Protein AF-W4Q5H9-F1 (afdb_monomer_lite)

Radius of gyration: 20.1 Å; chains: 1; bounding box: 49×32×51 Å

Foldseek 3Di:
DLQCVVQVQFDPGDGVVSLVVQPFAVVSCVVGGDPVVLQLDAADFAGPSDPDDDSVVRLVVNLPDPPDPDNPGGSSVSSVCRVSVLLVLLVVVLVVLVPPPDQDQDAGPSNLSSNVVVCVVCCVVVVDDRLLSNLVNLLNRLLVVVDDPPLVVVDDPVLLCVLCPPDDSSCQLCVVVVVVPDDNVPDDSVSSNVSSVCCCVPRVVVSSD

Sequence (209 aa):
MLIFGYVSLFNDISDTEDYFKKIKTFNDIEQNLKDVVKTWVLFGWDDDGYRNGSFKERFDDFVKTEYIGNKNSTAGEIFFFSQIGYISQSMNILFTMMEPNFVPYVRGIVPFRYLTIIYTSLKENLNLNLDIQIVRTSISYFFERVFDHNLVSEISYNEYLEKINGLSLYKYVEDALSLLNKELDEISLRQIDLRVEQFYKNAFLVRLK

Organism: NCBI:txid1236970

pLDDT: mean 89.58, std 7.86, range [50.16, 98.25]

Secondary structure (DSSP, 8-state):
-HHHHHHTTBSS--SHHHHHHH--SHHHHHHHB-HHHHTT---TTT--S-SS--HHHHHHHHHHSTT-S-TTS-HHHHHHHHHHHHHHHHHHHHHHTTSTT------SHHHHHHHHHHHHHHTTTTT---HHHHHHHHHHHHHHHH--HHHHHTS-HHHHHHHHTT--HHHHHHHHHTGGG--GGG--HHHHHHHHHHHIIIIIHHHH-

Structure (mmCIF, N/CA/C/O backbone):
data_AF-W4Q5H9-F1
#
_entry.id   AF-W4Q5H9-F1
#
loop_
_atom_site.group_PDB
_atom_site.id
_atom_site.type_symbol
_atom_site.label_atom_id
_atom_site.label_alt_id
_atom_site.label_comp_id
_atom_site.label_asym_id
_atom_site.label_entity_id
_atom_site.label_seq_id
_atom_site.pdbx_PDB_ins_code
_atom_site.Cartn_x
_atom_site.Cartn_y
_atom_site.Cartn_z
_atom_site.occupancy
_atom_site.B_iso_or_equiv
_atom_site.auth_seq_id
_atom_site.auth_comp_id
_atom_site.auth_asym_id
_atom_site.auth_atom_id
_atom_site.pdbx_PDB_model_num
ATOM 1 N N . MET A 1 1 ? -20.730 4.099 5.357 1.00 50.16 1 MET A N 1
ATOM 2 C CA . MET A 1 1 ? -20.174 2.852 4.783 1.00 50.16 1 MET A CA 1
ATOM 3 C C . MET A 1 1 ? -18.881 2.430 5.483 1.00 50.16 1 MET A C 1
ATOM 5 O O . MET A 1 1 ? -18.878 1.363 6.075 1.00 50.16 1 MET A O 1
ATOM 9 N N . LEU A 1 2 ? -17.843 3.281 5.524 1.00 63.00 2 LEU A N 1
ATOM 10 C CA . LEU A 1 2 ? -16.552 2.999 6.189 1.00 63.00 2 LEU A CA 1
ATOM 11 C C . LEU A 1 2 ? -16.669 2.560 7.659 1.00 63.00 2 LEU A C 1
ATOM 13 O O . LEU A 1 2 ? -16.027 1.607 8.083 1.00 63.00 2 LEU A O 1
ATOM 17 N N . ILE A 1 3 ? -17.537 3.230 8.413 1.00 66.75 3 ILE A N 1
ATOM 18 C CA . ILE A 1 3 ? -17.742 2.973 9.840 1.00 66.75 3 ILE A CA 1
ATOM 19 C C . ILE A 1 3 ? -18.338 1.576 10.106 1.00 66.75 3 ILE A C 1
ATOM 21 O O . ILE A 1 3 ? -17.862 0.865 10.985 1.00 66.75 3 ILE A O 1
ATOM 25 N N . PHE A 1 4 ? -19.333 1.154 9.319 1.00 62.69 4 PHE A N 1
ATOM 26 C CA . PHE A 1 4 ? -19.937 -0.178 9.454 1.00 62.69 4 PHE A CA 1
ATOM 27 C C . PHE A 1 4 ? -18.952 -1.291 9.075 1.00 62.69 4 PHE A C 1
ATOM 29 O O . PHE A 1 4 ? -18.884 -2.311 9.756 1.00 62.69 4 PHE A O 1
ATOM 36 N N . GLY A 1 5 ? -18.136 -1.066 8.037 1.00 75.88 5 GLY A N 1
ATOM 37 C CA . GLY A 1 5 ? -17.055 -1.983 7.670 1.00 75.88 5 GLY A CA 1
ATOM 38 C C . GLY A 1 5 ? -16.012 -2.128 8.780 1.00 75.88 5 GLY A C 1
ATOM 39 O O . GLY A 1 5 ? -15.602 -3.241 9.089 1.00 75.88 5 GLY A O 1
ATOM 40 N N . TYR A 1 6 ? -15.642 -1.031 9.441 1.00 86.56 6 TYR A N 1
ATOM 41 C CA . TYR A 1 6 ? -14.684 -1.066 10.545 1.00 86.56 6 TYR A CA 1
ATOM 42 C C . TYR A 1 6 ? -15.190 -1.864 11.750 1.00 86.56 6 TYR A C 1
ATOM 44 O O . TYR A 1 6 ? -14.478 -2.717 12.271 1.00 86.56 6 TYR A O 1
ATOM 52 N N . VAL A 1 7 ? -16.429 -1.628 12.184 1.00 90.00 7 VAL A N 1
ATOM 53 C CA . VAL A 1 7 ? -16.987 -2.342 13.340 1.00 90.00 7 VAL A CA 1
ATOM 54 C C . VAL A 1 7 ? -17.078 -3.851 13.071 1.00 90.00 7 VAL A C 1
ATOM 56 O O . VAL A 1 7 ? -16.812 -4.657 13.959 1.00 90.00 7 VAL A O 1
ATOM 59 N N . SER A 1 8 ? -17.318 -4.243 11.814 1.00 87.50 8 SER A N 1
ATOM 60 C CA . SER A 1 8 ? -17.348 -5.651 11.395 1.00 87.50 8 SER A CA 1
ATOM 61 C C . SER A 1 8 ? -16.011 -6.396 11.549 1.00 87.50 8 SER A C 1
ATOM 63 O O . SER A 1 8 ? -15.984 -7.624 11.440 1.00 87.50 8 SER A O 1
ATOM 65 N N . LEU A 1 9 ? -14.905 -5.694 11.821 1.00 89.94 9 LEU A N 1
ATOM 66 C CA . LEU A 1 9 ? -13.597 -6.297 12.104 1.00 89.94 9 LEU A CA 1
ATOM 67 C C . LEU A 1 9 ? -13.524 -6.958 13.491 1.00 89.94 9 LEU A C 1
ATOM 69 O O . LEU A 1 9 ? -12.605 -7.734 13.758 1.00 89.94 9 LEU A O 1
ATOM 73 N N . PHE A 1 10 ? -14.491 -6.671 14.360 1.00 93.94 10 PHE A N 1
ATOM 74 C CA . PHE A 1 10 ? -14.558 -7.159 15.733 1.00 93.94 10 PHE A CA 1
ATOM 75 C C . PHE A 1 10 ? -15.632 -8.248 15.878 1.00 93.94 10 PHE A C 1
ATOM 77 O O . PHE A 1 10 ? -16.538 -8.351 15.049 1.00 93.94 10 PHE A O 1
ATOM 84 N N . ASN A 1 11 ? -15.506 -9.094 16.902 1.00 90.94 11 ASN A N 1
ATOM 85 C CA . ASN A 1 11 ? -16.471 -10.164 17.185 1.00 90.94 11 ASN A CA 1
ATOM 86 C C . ASN A 1 11 ? -17.751 -9.629 17.850 1.00 90.94 11 ASN A C 1
ATOM 88 O O . ASN A 1 11 ? -18.838 -9.856 17.331 1.00 90.94 11 ASN A O 1
ATOM 92 N N . ASP A 1 12 ? -17.611 -8.876 18.947 1.00 88.56 12 ASP A N 1
ATOM 93 C CA . ASP A 1 12 ? -18.724 -8.500 19.839 1.00 88.56 12 ASP A CA 1
ATOM 94 C C . ASP A 1 12 ? -18.950 -6.978 19.926 1.00 88.56 12 ASP A C 1
ATOM 96 O O . ASP A 1 12 ? -19.231 -6.433 21.002 1.00 88.56 12 ASP A O 1
ATOM 100 N N . ILE A 1 13 ? -18.812 -6.280 18.793 1.00 94.44 13 ILE A N 1
ATOM 101 C CA . ILE A 1 13 ? -19.044 -4.832 18.678 1.00 94.44 13 ILE A CA 1
ATOM 102 C C . ILE A 1 13 ? -20.152 -4.575 17.653 1.00 94.44 13 ILE A C 1
ATOM 104 O O . ILE A 1 13 ? -20.027 -4.976 16.496 1.00 94.44 13 ILE A O 1
ATOM 108 N N . SER A 1 14 ? -21.236 -3.912 18.066 1.00 90.31 14 SER A N 1
ATOM 109 C CA . SER A 1 14 ? -22.399 -3.652 17.195 1.00 90.31 14 SER A CA 1
ATOM 110 C C . SER A 1 14 ? -22.256 -2.394 16.342 1.00 90.31 14 SER A C 1
ATOM 112 O O . SER A 1 14 ? -22.676 -2.359 15.185 1.00 90.31 14 SER A O 1
ATOM 114 N N . ASP A 1 15 ? -21.671 -1.347 16.917 1.00 92.31 15 ASP A N 1
ATOM 115 C CA . ASP A 1 15 ? -21.565 -0.020 16.319 1.00 92.31 15 ASP A CA 1
ATOM 116 C C . ASP A 1 15 ? -20.398 0.774 16.936 1.00 92.31 15 ASP A C 1
ATOM 118 O O . ASP A 1 15 ? -19.638 0.282 17.773 1.00 92.31 15 ASP A O 1
ATOM 122 N N . THR A 1 16 ? -20.218 2.021 16.499 1.00 92.81 16 THR A N 1
ATOM 123 C CA . THR A 1 16 ? -19.140 2.886 17.000 1.00 92.81 16 THR A CA 1
ATOM 124 C C . THR A 1 16 ? -19.316 3.316 18.442 1.00 92.81 16 THR A C 1
ATOM 126 O O . THR A 1 16 ? -18.321 3.538 19.125 1.00 92.81 16 THR A O 1
ATOM 129 N N . GLU A 1 17 ? -20.551 3.480 18.909 1.00 94.81 17 GLU A N 1
ATOM 130 C CA . GLU A 1 17 ? -20.785 3.858 20.299 1.00 94.81 17 GLU A CA 1
ATOM 131 C C . GLU A 1 17 ? -20.375 2.703 21.219 1.00 94.81 17 GLU A C 1
ATOM 133 O O . GLU A 1 17 ? -19.653 2.918 22.194 1.00 94.81 17 GLU A O 1
ATOM 138 N N . ASP A 1 18 ? -20.753 1.475 20.863 1.00 95.81 18 ASP A N 1
ATOM 139 C CA . ASP A 1 18 ? -20.337 0.253 21.548 1.00 95.81 18 ASP A CA 1
ATOM 140 C C . ASP A 1 18 ? -18.812 0.061 21.499 1.00 95.81 18 ASP A C 1
ATOM 142 O O . ASP A 1 18 ? -18.185 -0.210 22.527 1.00 95.81 18 ASP A O 1
ATOM 146 N N . TYR A 1 19 ? -18.188 0.322 20.342 1.00 96.31 19 TYR A N 1
ATOM 147 C CA . TYR A 1 19 ? -16.730 0.321 20.193 1.00 96.31 19 TYR A CA 1
ATOM 148 C C . TYR A 1 19 ? -16.065 1.255 21.205 1.0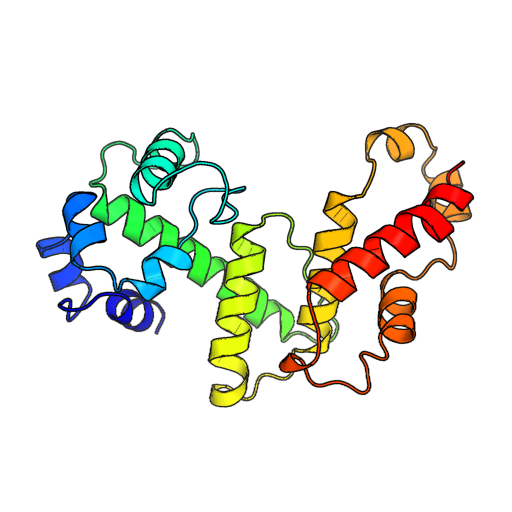0 96.31 19 TYR A C 1
ATOM 150 O O . TYR A 1 19 ? -15.234 0.824 22.003 1.00 96.31 19 TYR A O 1
ATOM 158 N N . PHE A 1 20 ? -16.447 2.536 21.208 1.00 95.38 20 PHE A N 1
ATOM 159 C CA . PHE A 1 20 ? -15.821 3.516 22.090 1.00 95.38 20 PHE A CA 1
ATOM 160 C C . PHE A 1 20 ? -16.165 3.281 23.559 1.00 95.38 20 PHE A C 1
ATOM 162 O O . PHE A 1 20 ? -15.424 3.758 24.413 1.00 95.38 20 PHE A O 1
ATOM 169 N N . LYS A 1 21 ? -17.234 2.551 23.894 1.00 95.88 21 LYS A N 1
ATOM 170 C CA . LYS A 1 21 ? -17.515 2.127 25.274 1.00 95.88 21 LYS A CA 1
ATOM 171 C C . LYS A 1 21 ? -16.598 0.987 25.722 1.00 95.88 21 LYS A C 1
ATOM 173 O O . LYS A 1 21 ? -16.044 1.081 26.815 1.00 95.88 21 LYS A O 1
ATOM 178 N N . LYS A 1 22 ? -16.430 -0.051 24.896 1.00 96.12 22 LYS A N 1
ATOM 179 C CA . LYS A 1 22 ? -15.734 -1.301 25.257 1.00 96.12 22 LYS A CA 1
ATOM 180 C C . LYS A 1 22 ? -14.224 -1.280 25.020 1.00 96.12 22 LYS A C 1
ATOM 182 O O . LYS A 1 22 ? -13.489 -1.904 25.773 1.00 96.12 22 LYS A O 1
ATOM 187 N N . ILE A 1 23 ? -13.755 -0.586 23.985 1.00 96.94 23 ILE A N 1
ATOM 188 C CA . ILE A 1 23 ? -12.366 -0.669 23.523 1.00 96.94 23 ILE A CA 1
ATOM 189 C C . ILE A 1 23 ? -11.584 0.557 23.999 1.00 96.94 23 ILE A C 1
ATOM 191 O O . ILE A 1 23 ? -11.674 1.633 23.404 1.00 96.94 23 ILE A O 1
ATOM 195 N N . LYS A 1 24 ? -10.814 0.410 25.085 1.00 96.25 24 LYS A N 1
ATOM 196 C CA . LYS A 1 24 ? -10.021 1.505 25.683 1.00 96.25 24 LYS A CA 1
ATOM 197 C C . LYS A 1 24 ? -8.524 1.225 25.645 1.00 96.25 24 LYS A C 1
ATOM 199 O O . LYS A 1 24 ? -7.722 2.106 25.336 1.00 96.25 24 LYS A O 1
ATOM 204 N N . THR A 1 25 ? -8.139 -0.000 25.950 1.00 96.50 25 THR A N 1
ATOM 205 C CA . THR A 1 25 ? -6.755 -0.458 26.029 1.00 96.50 25 THR A CA 1
ATOM 206 C C . THR A 1 25 ? -6.383 -1.292 24.809 1.00 96.50 25 THR A C 1
ATOM 208 O O . THR A 1 25 ? -7.244 -1.746 24.057 1.00 96.50 25 THR A O 1
ATOM 211 N N . PHE A 1 26 ? -5.084 -1.526 24.617 1.00 95.25 26 PHE A N 1
ATOM 212 C CA . PHE A 1 26 ? -4.631 -2.433 23.567 1.00 95.25 26 PHE A CA 1
ATOM 213 C C . PHE A 1 26 ? -5.136 -3.867 23.777 1.00 95.25 26 PHE A C 1
ATOM 215 O O . PHE A 1 26 ? -5.508 -4.534 22.817 1.00 95.25 26 PHE A O 1
ATOM 222 N N . ASN A 1 27 ? -5.217 -4.324 25.029 1.00 96.44 27 ASN A N 1
ATOM 223 C CA . ASN A 1 27 ? -5.743 -5.652 25.339 1.00 96.44 27 ASN A CA 1
ATOM 224 C C . ASN A 1 27 ? -7.209 -5.788 24.903 1.00 96.44 27 ASN A C 1
ATOM 226 O O . ASN A 1 27 ? -7.585 -6.834 24.382 1.00 96.44 27 ASN A O 1
ATOM 230 N N . ASP A 1 28 ? -8.016 -4.729 25.048 1.00 96.94 2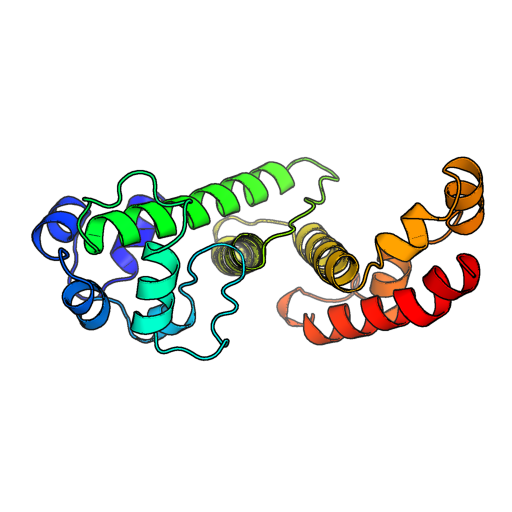8 ASP A N 1
ATOM 231 C CA . ASP A 1 28 ? -9.404 -4.743 24.573 1.00 96.94 28 ASP A CA 1
ATOM 232 C C . ASP A 1 28 ? -9.453 -4.907 23.048 1.00 96.94 28 ASP A C 1
ATOM 234 O O . ASP A 1 28 ? -10.253 -5.694 22.542 1.00 96.94 28 ASP A O 1
ATOM 238 N N . ILE A 1 29 ? -8.572 -4.217 22.309 1.00 96.00 29 ILE A N 1
ATOM 239 C CA . ILE A 1 29 ? -8.443 -4.382 20.852 1.00 96.00 29 ILE A CA 1
ATOM 240 C C . ILE A 1 29 ? -8.087 -5.833 20.534 1.00 96.00 29 ILE A C 1
ATOM 242 O O . ILE A 1 29 ? -8.783 -6.483 19.762 1.00 96.00 29 ILE A O 1
ATOM 246 N N . GLU A 1 30 ? -7.017 -6.354 21.131 1.00 94.06 30 GLU A N 1
ATOM 247 C CA . GLU A 1 30 ? -6.496 -7.686 20.827 1.00 94.06 30 GLU A CA 1
ATOM 248 C C . GLU A 1 30 ? -7.502 -8.804 21.139 1.00 94.06 30 GLU A C 1
ATOM 250 O O . GLU A 1 30 ? -7.590 -9.774 20.389 1.00 94.06 30 GLU A O 1
ATOM 255 N N . GLN A 1 31 ? -8.290 -8.673 22.205 1.00 94.38 31 GLN A N 1
ATOM 256 C CA . GLN A 1 31 ? -9.293 -9.674 22.580 1.00 94.38 31 GLN A CA 1
ATOM 257 C C . GLN A 1 31 ? -10.542 -9.633 21.694 1.00 94.38 31 GLN A C 1
ATOM 259 O O . GLN A 1 31 ? -11.126 -10.679 21.419 1.00 94.38 31 GLN A O 1
ATOM 264 N N . ASN A 1 32 ? -10.956 -8.445 21.244 1.00 94.94 32 ASN A N 1
ATOM 265 C CA . ASN A 1 32 ? -12.210 -8.281 20.502 1.00 94.94 32 ASN A CA 1
ATOM 266 C C . ASN A 1 32 ? -12.024 -8.315 18.979 1.00 94.94 32 ASN A C 1
ATOM 268 O O . ASN A 1 32 ? -12.987 -8.582 18.255 1.00 94.94 32 ASN A O 1
ATOM 272 N N . LEU A 1 33 ? -10.821 -8.027 18.474 1.00 94.88 33 LEU A N 1
ATOM 273 C CA . LEU A 1 33 ? -10.514 -8.060 17.046 1.00 94.88 33 LEU A CA 1
ATOM 274 C C . LEU A 1 33 ? -10.468 -9.510 16.547 1.00 94.88 33 LEU A C 1
ATOM 276 O O . LEU A 1 33 ? -9.847 -10.372 17.171 1.00 94.88 33 LEU A O 1
ATOM 280 N N . LYS A 1 34 ? -11.079 -9.775 15.390 1.00 93.38 34 LYS A N 1
ATOM 281 C CA . LYS A 1 34 ? -11.033 -11.097 14.748 1.00 93.38 34 LYS A CA 1
ATOM 282 C C . LYS A 1 34 ? -9.585 -11.524 14.501 1.00 93.38 34 LYS A C 1
ATOM 284 O O . LYS A 1 34 ? -8.796 -10.745 13.970 1.00 93.38 34 LYS A O 1
ATOM 289 N N . ASP A 1 35 ? -9.247 -12.776 14.809 1.00 89.12 35 ASP A N 1
ATOM 290 C CA . ASP A 1 35 ? -7.863 -13.267 14.706 1.00 89.12 35 ASP A CA 1
ATOM 291 C C . ASP A 1 35 ? -7.277 -13.108 13.303 1.00 89.12 35 ASP A C 1
ATOM 293 O O . ASP A 1 35 ? -6.137 -12.674 13.147 1.00 89.12 35 ASP A O 1
ATOM 297 N N . VAL A 1 36 ? -8.083 -13.371 12.271 1.00 84.56 36 VAL A N 1
ATOM 298 C CA . VAL A 1 36 ? -7.661 -13.188 10.879 1.00 84.56 36 VAL A CA 1
ATOM 299 C C . VAL A 1 36 ? -7.292 -11.727 10.578 1.00 84.56 36 VAL A C 1
ATOM 301 O O . VAL A 1 36 ? -6.312 -11.464 9.884 1.00 84.56 36 VAL A O 1
ATOM 304 N N . VAL A 1 37 ? -8.001 -10.765 11.176 1.00 86.69 37 VAL A N 1
ATOM 305 C CA . VAL A 1 37 ? -7.782 -9.329 10.957 1.00 86.69 37 VAL A CA 1
ATOM 306 C C . VAL A 1 37 ? -6.471 -8.861 11.590 1.00 86.69 37 VAL A C 1
ATOM 308 O O . VAL A 1 37 ? -5.802 -7.999 11.024 1.00 86.69 37 VAL A O 1
ATOM 311 N N . LYS A 1 38 ? -6.034 -9.467 12.704 1.00 86.69 38 LYS A N 1
ATOM 312 C CA . LYS A 1 38 ? -4.742 -9.146 13.347 1.00 86.69 38 LYS A CA 1
ATOM 313 C C . LYS A 1 38 ? -3.560 -9.304 12.386 1.00 86.69 38 LYS A C 1
ATOM 315 O O . LYS A 1 38 ? -2.586 -8.566 12.495 1.00 86.69 38 LYS A O 1
ATOM 320 N N . THR A 1 39 ? -3.667 -10.231 11.430 1.00 81.31 39 THR A N 1
ATOM 321 C CA . THR A 1 39 ? -2.631 -10.485 10.413 1.00 81.31 39 THR A CA 1
ATOM 322 C C . THR A 1 39 ? -2.638 -9.478 9.260 1.00 81.31 39 THR A C 1
ATOM 324 O O . THR A 1 39 ? -1.658 -9.382 8.526 1.00 81.31 39 THR A O 1
ATOM 327 N N . TRP A 1 40 ? -3.726 -8.721 9.092 1.00 82.31 40 TRP A N 1
ATOM 328 C CA . TRP A 1 40 ? -3.905 -7.759 7.997 1.00 82.31 40 TRP A CA 1
ATOM 329 C C . TRP A 1 40 ? -3.728 -6.312 8.439 1.00 82.31 40 TRP A C 1
ATOM 331 O O . TRP A 1 40 ? -3.404 -5.459 7.616 1.00 82.31 40 TRP A O 1
ATOM 341 N N . VAL A 1 41 ? -3.940 -6.028 9.725 1.00 89.19 41 VAL A N 1
ATOM 342 C CA . VAL A 1 41 ? -3.754 -4.692 10.288 1.00 89.19 41 VAL A CA 1
ATOM 343 C C . VAL A 1 41 ? -2.286 -4.287 10.216 1.00 89.19 41 VAL A C 1
ATOM 345 O O . VAL A 1 41 ? -1.391 -5.042 10.606 1.00 89.19 41 VAL A O 1
ATOM 348 N N . LEU A 1 42 ? -2.059 -3.058 9.764 1.00 89.75 42 LEU A N 1
ATOM 349 C CA . LEU A 1 42 ? -0.747 -2.433 9.667 1.00 89.75 42 LEU A CA 1
ATOM 350 C C . LEU A 1 42 ? -0.763 -1.082 10.382 1.00 89.75 42 LEU A C 1
ATOM 352 O O . LEU A 1 42 ? -1.804 -0.421 10.474 1.00 89.75 42 LEU A O 1
ATOM 356 N N . PHE A 1 43 ? 0.407 -0.664 10.847 1.00 88.31 43 PHE A N 1
ATOM 357 C CA . PHE A 1 43 ? 0.603 0.579 11.575 1.00 88.31 43 PHE A CA 1
ATOM 358 C C . PHE A 1 43 ? 1.746 1.421 10.996 1.00 88.31 43 PHE A C 1
ATOM 360 O O . PHE A 1 43 ? 2.794 0.920 10.622 1.00 88.31 43 PHE A O 1
ATOM 367 N N . GLY A 1 44 ? 1.600 2.741 10.961 1.00 81.81 44 GLY A N 1
ATOM 368 C CA . GLY A 1 44 ? 2.677 3.621 10.502 1.00 81.81 44 GLY A CA 1
ATOM 369 C C . GLY A 1 44 ? 2.916 3.571 8.990 1.00 81.81 44 GLY A C 1
ATOM 370 O O . GLY A 1 44 ? 1.986 3.383 8.208 1.00 81.81 44 GLY A O 1
ATOM 371 N N . TRP A 1 45 ? 4.151 3.851 8.570 1.00 77.19 45 TRP A N 1
ATOM 372 C CA . TRP A 1 45 ? 4.502 4.020 7.154 1.00 77.19 45 TRP A CA 1
ATOM 373 C C . TRP A 1 45 ? 5.126 2.770 6.529 1.00 77.19 45 TRP A C 1
ATOM 375 O O . TRP A 1 45 ? 4.878 2.494 5.353 1.00 77.19 45 TRP A O 1
ATOM 385 N N . ASP A 1 46 ? 5.926 2.032 7.301 1.00 76.00 46 ASP A N 1
ATOM 386 C CA . ASP A 1 46 ? 6.789 0.941 6.845 1.00 76.00 46 ASP A CA 1
ATOM 387 C C . ASP A 1 46 ? 6.490 -0.420 7.500 1.00 76.00 46 ASP A C 1
ATOM 389 O O . ASP A 1 46 ? 7.233 -1.376 7.266 1.00 76.00 46 ASP A O 1
ATOM 393 N N . ASP A 1 47 ? 5.398 -0.535 8.264 1.00 81.56 47 ASP A N 1
ATOM 394 C CA . ASP A 1 47 ? 4.926 -1.820 8.787 1.00 81.56 47 ASP A CA 1
ATOM 395 C C . ASP A 1 47 ? 4.481 -2.725 7.641 1.00 81.56 47 ASP A C 1
ATOM 397 O O . ASP A 1 47 ? 3.522 -2.464 6.908 1.00 81.56 47 ASP A O 1
ATOM 401 N N . ASP A 1 48 ? 5.218 -3.814 7.491 1.00 73.56 48 ASP A N 1
ATOM 402 C CA . ASP A 1 48 ? 5.012 -4.828 6.478 1.00 73.56 48 ASP A CA 1
ATOM 403 C C . ASP A 1 48 ? 4.318 -6.071 7.044 1.00 73.56 48 ASP A C 1
ATOM 405 O O . ASP A 1 48 ? 4.269 -7.097 6.370 1.00 73.56 48 ASP A O 1
ATOM 409 N N . GLY A 1 49 ? 3.770 -6.024 8.258 1.00 71.06 49 GLY A N 1
ATOM 410 C CA . GLY A 1 49 ? 3.094 -7.163 8.880 1.00 71.06 49 GLY A CA 1
ATOM 411 C C . GLY A 1 49 ? 4.013 -8.283 9.359 1.00 71.06 49 GLY A C 1
ATOM 412 O O . GLY A 1 49 ? 3.525 -9.214 9.994 1.00 71.06 49 GLY A O 1
ATOM 413 N N . TYR A 1 50 ? 5.314 -8.217 9.056 1.00 64.31 50 TYR A N 1
ATOM 414 C CA . TYR A 1 50 ? 6.254 -9.326 9.236 1.00 64.31 50 TYR A CA 1
ATOM 415 C C . TYR A 1 50 ? 7.573 -8.913 9.909 1.00 64.31 50 TYR A C 1
ATOM 417 O O . TYR A 1 50 ? 8.307 -9.780 10.386 1.00 64.31 50 TYR A O 1
ATOM 425 N N . ARG A 1 51 ? 7.889 -7.616 9.991 1.00 56.09 51 ARG A N 1
ATOM 426 C CA . ARG A 1 51 ? 9.052 -7.090 10.714 1.00 56.09 51 ARG A CA 1
ATOM 427 C C . ARG A 1 51 ? 8.893 -7.288 12.224 1.00 56.09 51 ARG A C 1
ATOM 429 O O . ARG A 1 51 ? 8.134 -6.581 12.870 1.00 56.09 51 ARG A O 1
ATOM 436 N N . ASN A 1 52 ? 9.650 -8.257 12.747 1.00 55.25 52 ASN A N 1
ATOM 437 C CA . ASN A 1 52 ? 10.147 -8.421 14.124 1.00 55.25 52 ASN A CA 1
ATOM 438 C C . ASN A 1 52 ? 9.276 -7.870 15.272 1.00 55.25 52 ASN A C 1
ATOM 440 O O . ASN A 1 52 ? 9.795 -7.191 16.155 1.00 55.25 52 ASN A O 1
ATOM 444 N N . GLY A 1 53 ? 7.982 -8.186 15.305 1.00 71.44 53 GLY A N 1
ATOM 445 C CA . GLY A 1 53 ? 7.146 -7.810 16.440 1.00 71.44 53 GLY A CA 1
ATOM 446 C C . GLY A 1 53 ? 5.776 -8.473 16.437 1.00 71.44 53 GLY A C 1
ATOM 447 O O . GLY A 1 53 ? 5.145 -8.658 15.398 1.00 71.44 53 GLY A O 1
ATOM 448 N N . SER A 1 54 ? 5.307 -8.822 17.626 1.00 87.25 54 SER A N 1
ATOM 449 C CA . SER A 1 54 ? 3.915 -9.135 17.927 1.00 87.25 54 SER A CA 1
ATOM 450 C C . SER A 1 54 ? 2.986 -7.982 17.535 1.00 87.25 54 SER A C 1
ATOM 452 O O . SER A 1 54 ? 3.404 -6.833 17.374 1.00 87.25 54 SER A O 1
ATOM 454 N N . PHE A 1 55 ? 1.686 -8.273 17.427 1.00 89.50 55 PHE A N 1
ATOM 455 C CA . PHE A 1 55 ? 0.658 -7.263 17.155 1.00 89.50 55 PHE A CA 1
ATOM 456 C C . PHE A 1 55 ? 0.780 -6.047 18.089 1.00 89.50 55 PHE A C 1
ATOM 458 O O . PHE A 1 55 ? 0.668 -4.906 17.641 1.00 89.50 55 PHE A O 1
ATOM 465 N N . LYS A 1 56 ? 1.094 -6.313 19.362 1.00 91.19 56 LYS A N 1
ATOM 466 C CA . LYS A 1 56 ? 1.340 -5.312 20.396 1.00 91.19 56 LYS A CA 1
ATOM 467 C C . LYS A 1 56 ? 2.600 -4.492 20.169 1.00 91.19 56 LYS A C 1
ATOM 469 O O . LYS A 1 56 ? 2.524 -3.273 20.215 1.00 91.19 56 LYS A O 1
ATOM 474 N N . GLU A 1 57 ? 3.731 -5.134 19.895 1.00 89.81 57 GLU A N 1
ATOM 475 C CA . GLU A 1 57 ? 5.002 -4.426 19.686 1.00 89.81 57 GLU A CA 1
ATOM 476 C C . GLU A 1 57 ? 4.910 -3.451 18.509 1.00 89.81 57 GLU A C 1
ATOM 478 O O . GLU A 1 57 ? 5.309 -2.295 18.637 1.00 89.81 57 GLU A O 1
ATOM 483 N N . ARG A 1 58 ? 4.275 -3.865 17.404 1.00 90.38 58 ARG A N 1
ATOM 484 C CA . ARG A 1 58 ? 4.048 -2.978 16.251 1.00 90.38 58 ARG A CA 1
ATOM 485 C C . ARG A 1 58 ? 3.169 -1.776 16.605 1.00 90.38 58 ARG A C 1
ATOM 487 O O . ARG A 1 58 ? 3.437 -0.664 16.155 1.00 90.38 58 ARG A O 1
ATOM 494 N N . PHE A 1 59 ? 2.124 -1.983 17.411 1.00 91.31 59 PHE A N 1
ATOM 495 C CA . PHE A 1 59 ? 1.278 -0.886 17.882 1.00 91.31 59 PHE A CA 1
ATOM 496 C C . PHE A 1 59 ? 2.042 0.050 18.824 1.00 91.31 59 PHE A C 1
ATOM 498 O O . PHE A 1 59 ? 1.985 1.265 18.656 1.00 91.31 59 PHE A O 1
ATOM 505 N N . ASP A 1 60 ? 2.792 -0.498 19.779 1.00 90.38 60 ASP A N 1
ATOM 506 C CA . ASP A 1 60 ? 3.581 0.280 20.733 1.00 90.38 60 ASP A CA 1
ATOM 507 C C . ASP A 1 60 ? 4.632 1.141 20.014 1.00 90.38 60 ASP A C 1
ATOM 509 O O . ASP A 1 60 ? 4.842 2.299 20.384 1.00 90.38 60 ASP A O 1
ATOM 513 N N . ASP A 1 61 ? 5.266 0.620 18.963 1.00 88.88 61 ASP A N 1
ATOM 514 C CA . ASP A 1 61 ? 6.205 1.381 18.136 1.00 88.88 61 ASP A CA 1
ATOM 515 C C . ASP A 1 61 ? 5.509 2.463 17.312 1.00 88.88 61 ASP A C 1
ATOM 517 O O . ASP A 1 61 ? 5.969 3.608 17.286 1.00 88.88 61 ASP A O 1
ATOM 521 N N . PHE A 1 62 ? 4.347 2.157 16.733 1.00 89.44 62 PHE A N 1
ATOM 522 C CA . PHE A 1 62 ? 3.517 3.153 16.060 1.00 89.44 62 PHE A CA 1
ATOM 523 C C . PHE A 1 62 ? 3.113 4.303 16.989 1.00 89.44 62 PHE A C 1
ATOM 525 O O . PHE A 1 62 ? 3.178 5.468 16.586 1.00 89.44 62 PHE A O 1
ATOM 532 N N . VAL A 1 63 ? 2.774 4.011 18.249 1.00 90.38 63 VAL A N 1
ATOM 533 C CA . VAL A 1 63 ? 2.376 5.038 19.223 1.00 90.38 63 VAL A CA 1
ATOM 534 C C . VAL A 1 63 ? 3.504 6.004 19.576 1.00 90.38 63 VAL A C 1
ATOM 536 O O . VAL A 1 63 ? 3.261 7.178 19.876 1.00 90.38 63 VAL A O 1
ATOM 539 N N . LYS A 1 64 ? 4.756 5.554 19.479 1.00 87.69 64 LYS A N 1
ATOM 540 C CA . LYS A 1 64 ? 5.932 6.398 19.730 1.00 87.69 64 LYS A CA 1
ATOM 541 C C . LYS A 1 64 ? 6.205 7.384 18.592 1.00 87.69 64 LYS A C 1
ATOM 543 O O . LYS A 1 64 ? 6.885 8.385 18.833 1.00 87.69 64 LYS A O 1
ATOM 548 N N . THR A 1 65 ? 5.667 7.149 17.392 1.00 84.81 65 THR A N 1
ATOM 549 C CA . THR A 1 65 ? 5.921 7.998 16.218 1.00 84.81 65 THR A CA 1
ATOM 550 C C . THR A 1 65 ? 5.441 9.439 16.417 1.00 84.81 65 THR A C 1
ATOM 552 O O . THR A 1 65 ? 4.616 9.760 17.278 1.00 84.81 65 THR A O 1
ATOM 555 N N . GLU A 1 66 ? 5.988 10.353 15.621 1.00 81.12 66 GLU A N 1
ATOM 556 C CA . GLU A 1 66 ? 5.556 11.756 15.583 1.00 81.12 66 GLU A CA 1
ATOM 557 C C . GLU A 1 66 ? 4.207 11.953 14.875 1.00 81.12 66 GLU A C 1
ATOM 559 O O . GLU A 1 66 ? 3.576 12.995 15.029 1.00 81.12 66 GLU A O 1
ATOM 564 N N . TYR A 1 67 ? 3.731 10.939 14.147 1.00 73.56 67 TYR A N 1
ATOM 565 C CA . TYR A 1 67 ? 2.517 11.012 13.332 1.00 73.56 67 TYR A CA 1
ATOM 566 C C . TYR A 1 67 ? 1.219 10.883 14.139 1.00 73.56 67 TYR A C 1
ATOM 568 O O . TYR A 1 67 ? 0.133 11.108 13.602 1.00 73.56 67 TYR A O 1
ATOM 576 N N . ILE A 1 68 ? 1.302 10.546 15.430 1.00 80.94 68 ILE A N 1
ATOM 577 C CA . ILE A 1 68 ? 0.132 10.520 16.308 1.00 80.94 68 ILE A CA 1
ATOM 578 C C . ILE A 1 68 ? -0.170 11.925 16.818 1.00 80.94 68 ILE A C 1
ATOM 580 O O . ILE A 1 68 ? 0.524 12.453 17.686 1.00 80.94 68 ILE A O 1
ATOM 584 N N . GLY A 1 69 ? -1.266 12.495 16.309 1.00 71.94 69 GLY A N 1
ATOM 585 C CA . GLY A 1 69 ? -1.702 13.849 16.655 1.00 71.94 69 GLY A CA 1
ATOM 586 C C . GLY A 1 69 ? -2.083 14.034 18.128 1.00 71.94 69 GLY A C 1
ATOM 587 O O . GLY A 1 69 ? -1.801 15.086 18.694 1.00 71.94 69 GLY A O 1
ATOM 588 N N . ASN A 1 70 ? -2.679 13.024 18.774 1.00 81.44 70 ASN A N 1
ATOM 589 C CA . ASN A 1 70 ? -3.000 13.070 20.202 1.00 81.44 70 ASN A CA 1
ATOM 590 C C . ASN A 1 70 ? -2.431 11.857 20.946 1.00 81.44 70 ASN A C 1
ATOM 592 O O . ASN A 1 70 ? -3.069 10.811 21.043 1.00 81.44 70 ASN A O 1
ATOM 596 N N . LYS A 1 71 ? -1.235 12.017 21.519 1.00 78.50 71 LYS A N 1
ATOM 597 C CA . LYS A 1 71 ? -0.577 10.970 22.321 1.00 78.50 71 LYS A CA 1
ATOM 598 C C . LYS A 1 71 ? -1.274 10.684 23.659 1.00 78.50 71 LYS A C 1
ATOM 600 O O . LYS A 1 71 ? -0.961 9.681 24.287 1.00 78.50 71 LYS A O 1
ATOM 605 N N . ASN A 1 72 ? -2.219 11.530 24.079 1.00 84.69 72 ASN A N 1
ATOM 606 C CA . ASN A 1 72 ? -3.010 11.326 25.297 1.00 84.69 72 ASN A CA 1
ATOM 607 C C . ASN A 1 72 ? -4.310 10.543 25.044 1.00 84.69 72 ASN A C 1
ATOM 609 O O . ASN A 1 72 ? -5.046 10.272 25.991 1.00 84.69 72 ASN A O 1
ATOM 613 N N . SER A 1 73 ? -4.624 10.215 23.786 1.00 91.19 73 SER A N 1
ATOM 614 C CA . SER A 1 73 ? -5.779 9.382 23.451 1.00 91.19 73 SER A CA 1
ATOM 615 C C . SER A 1 73 ? -5.616 7.955 23.968 1.00 91.19 73 SER A C 1
ATOM 617 O O . SER A 1 73 ? -4.511 7.435 24.123 1.00 91.19 73 SER A O 1
ATOM 619 N N . THR A 1 74 ? -6.747 7.298 24.202 1.00 94.69 74 THR A N 1
ATOM 620 C CA . THR A 1 74 ? -6.778 5.871 24.532 1.00 94.69 74 THR A CA 1
ATOM 621 C C . THR A 1 74 ? -6.237 5.035 23.367 1.00 94.69 74 THR A C 1
ATOM 623 O O . THR A 1 74 ? -6.315 5.442 22.204 1.00 94.69 74 THR A O 1
ATOM 626 N N . ALA A 1 75 ? -5.726 3.834 23.650 1.00 94.88 75 ALA A N 1
ATOM 627 C CA . ALA A 1 75 ? -5.253 2.935 22.596 1.00 94.88 75 ALA A CA 1
ATOM 628 C C . ALA A 1 75 ? -6.374 2.616 21.590 1.00 94.88 75 ALA A C 1
ATOM 630 O O . ALA A 1 75 ? -6.129 2.588 20.385 1.00 94.88 75 ALA A O 1
ATOM 631 N N . GLY A 1 76 ? -7.612 2.461 22.077 1.00 95.06 76 GLY A N 1
ATOM 632 C CA . GLY A 1 76 ? -8.797 2.256 21.243 1.00 95.06 76 GLY A CA 1
ATOM 633 C C . GLY A 1 76 ? -9.073 3.405 20.269 1.00 95.06 76 GLY A C 1
ATOM 634 O O . GLY A 1 76 ? -9.390 3.158 19.106 1.00 95.06 76 GLY A O 1
ATOM 635 N N . GLU A 1 77 ? -8.911 4.657 20.697 1.00 94.56 77 GLU A N 1
ATOM 636 C CA . GLU A 1 77 ? -9.060 5.825 19.816 1.00 94.56 77 GLU A CA 1
ATOM 637 C C . GLU A 1 77 ? -7.939 5.901 18.779 1.00 94.56 77 GLU A C 1
ATOM 639 O O . GLU A 1 77 ? -8.212 6.087 17.594 1.00 94.56 77 GLU A O 1
ATOM 644 N N . ILE A 1 78 ? -6.686 5.714 19.205 1.00 94.19 78 ILE A N 1
ATOM 645 C CA . ILE A 1 78 ? -5.528 5.711 18.300 1.00 94.19 78 ILE A CA 1
ATOM 646 C C . ILE A 1 78 ? -5.700 4.641 17.218 1.00 94.19 78 ILE A C 1
ATOM 648 O O . ILE A 1 78 ? -5.503 4.897 16.026 1.00 94.19 78 ILE A O 1
ATOM 652 N N . PHE A 1 79 ? -6.104 3.441 17.626 1.00 94.00 79 PHE A N 1
ATOM 653 C CA . PHE A 1 79 ? -6.377 2.346 16.713 1.00 94.00 79 PHE A CA 1
ATOM 654 C C . PHE A 1 79 ? -7.514 2.701 15.747 1.00 94.00 79 PHE A C 1
ATOM 656 O O . PHE A 1 79 ? -7.323 2.634 14.536 1.00 94.00 79 PHE A O 1
ATOM 663 N N . PHE A 1 80 ? -8.650 3.191 16.248 1.00 93.62 80 PHE A N 1
ATOM 664 C CA . PHE A 1 80 ? -9.784 3.583 15.408 1.00 93.62 80 PHE A CA 1
ATOM 665 C C . PHE A 1 80 ? -9.390 4.593 14.327 1.00 93.62 80 PHE A C 1
ATOM 667 O O . PHE A 1 80 ? -9.627 4.364 13.139 1.00 93.62 80 PHE A O 1
ATOM 674 N N . PHE A 1 81 ? -8.764 5.703 14.725 1.00 90.75 81 PHE A N 1
ATOM 675 C CA . PHE A 1 81 ? -8.432 6.779 13.794 1.00 90.75 81 PHE A CA 1
ATOM 676 C C . PHE A 1 81 ? -7.339 6.385 12.802 1.00 90.75 81 PHE A C 1
ATOM 678 O O . PHE A 1 81 ? -7.425 6.775 11.638 1.00 90.75 81 PHE A O 1
ATOM 685 N N . SER A 1 82 ? -6.350 5.588 13.219 1.00 90.56 82 SER A N 1
ATOM 686 C CA . SER A 1 82 ? -5.320 5.089 12.299 1.00 90.56 82 SER A CA 1
ATOM 687 C C . SER A 1 82 ? -5.921 4.179 11.228 1.00 90.56 82 SER A C 1
ATOM 689 O O . SER A 1 82 ? -5.732 4.429 10.038 1.00 90.56 82 SER A O 1
ATOM 691 N N . GLN A 1 83 ? -6.721 3.184 11.622 1.00 90.88 83 GLN A N 1
ATOM 692 C CA . GLN A 1 83 ? -7.272 2.215 10.674 1.00 90.88 83 GLN A CA 1
ATOM 693 C C . GLN A 1 83 ? -8.318 2.849 9.748 1.00 90.88 83 GLN A C 1
ATOM 695 O O . GLN A 1 83 ? -8.250 2.669 8.533 1.00 90.88 83 GLN A O 1
ATOM 700 N N . ILE A 1 84 ? -9.243 3.661 10.278 1.00 90.19 84 ILE A N 1
ATOM 701 C CA . ILE A 1 84 ? -10.185 4.424 9.439 1.00 90.19 84 ILE A CA 1
ATOM 702 C C . ILE A 1 84 ? -9.434 5.367 8.493 1.00 90.19 84 ILE A C 1
ATOM 704 O O . ILE A 1 84 ? -9.836 5.511 7.338 1.00 90.19 84 ILE A O 1
ATOM 708 N N . GLY A 1 85 ? -8.338 5.979 8.951 1.00 89.50 85 GLY A N 1
ATOM 709 C CA . GLY A 1 85 ? -7.476 6.824 8.130 1.00 89.50 85 GLY A CA 1
ATOM 710 C C . GLY A 1 85 ? -6.900 6.079 6.926 1.00 89.50 85 GLY A C 1
ATOM 711 O O . GLY A 1 85 ? -7.063 6.541 5.796 1.00 89.50 85 GLY A O 1
ATOM 712 N N . TYR A 1 86 ? -6.296 4.906 7.138 1.00 89.94 86 TYR A N 1
ATOM 713 C CA . TYR A 1 86 ? -5.726 4.095 6.053 1.00 89.94 86 TYR A CA 1
ATOM 714 C C . TYR A 1 86 ? -6.781 3.568 5.081 1.00 89.94 86 TYR A C 1
ATOM 716 O O . TYR A 1 86 ? -6.572 3.613 3.864 1.00 89.94 86 TYR A O 1
ATOM 724 N N . ILE A 1 87 ? -7.936 3.131 5.593 1.00 89.38 87 ILE A N 1
ATOM 725 C CA . ILE A 1 87 ? -9.051 2.692 4.747 1.00 89.38 87 ILE A CA 1
ATOM 726 C C . ILE A 1 87 ? -9.563 3.872 3.910 1.00 89.38 87 ILE A C 1
ATOM 728 O O . ILE A 1 87 ? -9.721 3.741 2.699 1.00 89.38 87 ILE A O 1
ATOM 732 N N . SER A 1 88 ? -9.777 5.039 4.525 1.00 89.88 88 SER A N 1
ATOM 733 C CA . SER A 1 88 ? -10.240 6.251 3.836 1.00 89.88 88 SER A CA 1
ATOM 734 C C . SER A 1 88 ? -9.254 6.709 2.759 1.00 89.88 88 SER A C 1
ATOM 736 O O . SER A 1 88 ? -9.649 6.956 1.621 1.00 89.88 88 SER A O 1
ATOM 738 N N . GLN A 1 89 ? -7.956 6.751 3.077 1.00 90.19 89 GLN A N 1
ATOM 739 C CA . GLN A 1 89 ? -6.907 7.092 2.116 1.00 90.19 89 GLN A CA 1
ATOM 740 C C . GLN A 1 89 ? -6.919 6.139 0.917 1.00 90.19 89 GLN A C 1
ATOM 742 O O . GLN A 1 89 ? -6.852 6.583 -0.226 1.00 90.19 89 GLN A O 1
ATOM 747 N N . SER A 1 90 ? -7.056 4.842 1.168 1.00 91.06 90 SER A N 1
ATOM 748 C CA . SER A 1 90 ? -7.036 3.823 0.120 1.00 91.06 90 SER A CA 1
ATOM 749 C C . SER A 1 90 ? -8.303 3.841 -0.737 1.00 91.06 90 SER A C 1
ATOM 751 O O . SER A 1 90 ? -8.208 3.720 -1.954 1.00 91.06 90 SER A O 1
ATOM 753 N N . MET A 1 91 ? -9.474 4.097 -0.141 1.00 90.06 91 MET A N 1
ATOM 754 C CA . MET A 1 91 ? -10.712 4.362 -0.886 1.00 90.06 91 MET A CA 1
ATOM 755 C C . MET A 1 91 ? -10.588 5.610 -1.765 1.00 90.06 91 MET A C 1
ATOM 757 O O . MET A 1 91 ? -11.014 5.588 -2.914 1.00 90.06 91 MET A O 1
ATOM 761 N N . ASN A 1 92 ? -9.981 6.687 -1.259 1.00 91.06 92 ASN A N 1
ATOM 762 C CA . ASN A 1 92 ? -9.759 7.898 -2.050 1.00 91.06 92 ASN A CA 1
ATOM 763 C C . ASN A 1 92 ? -8.840 7.626 -3.247 1.00 91.06 92 ASN A C 1
ATOM 765 O O . ASN A 1 92 ? -9.137 8.077 -4.352 1.00 91.06 92 ASN A O 1
ATOM 769 N N . ILE A 1 93 ? -7.758 6.861 -3.053 1.00 91.94 93 ILE A N 1
ATOM 770 C CA . ILE A 1 93 ? -6.887 6.429 -4.156 1.00 91.94 93 ILE A CA 1
ATOM 771 C C . ILE A 1 93 ? -7.690 5.605 -5.166 1.00 91.94 93 ILE A C 1
ATOM 773 O O . ILE A 1 93 ? -7.649 5.908 -6.356 1.00 91.94 93 ILE A O 1
ATOM 777 N N . LEU A 1 94 ? -8.465 4.623 -4.697 1.00 92.00 94 LEU A N 1
ATOM 778 C CA . LEU A 1 94 ? -9.287 3.759 -5.541 1.00 92.00 94 LEU A CA 1
ATOM 779 C C . LEU A 1 94 ? -10.302 4.549 -6.379 1.00 92.00 94 LEU A C 1
ATOM 781 O O . LEU A 1 94 ? -10.422 4.318 -7.577 1.00 92.00 94 LEU A O 1
ATOM 785 N N . PHE A 1 95 ? -11.007 5.508 -5.778 1.00 88.81 95 PHE A N 1
ATOM 786 C CA . PHE A 1 95 ? -11.946 6.356 -6.512 1.00 88.81 95 PHE A CA 1
ATOM 787 C C . PHE A 1 95 ? -11.239 7.301 -7.483 1.00 88.81 95 PHE A C 1
ATOM 789 O O . PHE A 1 95 ? -11.746 7.538 -8.572 1.00 88.81 95 PHE A O 1
ATOM 796 N N . THR A 1 96 ? -10.040 7.777 -7.145 1.00 90.31 96 THR A N 1
ATOM 797 C CA . THR A 1 96 ? -9.224 8.567 -8.082 1.00 90.31 96 THR A CA 1
ATOM 798 C C . THR A 1 96 ? -8.786 7.719 -9.284 1.00 90.31 96 THR A C 1
ATOM 800 O O . THR A 1 96 ? -8.743 8.216 -10.402 1.00 90.31 96 THR A O 1
ATOM 803 N N . MET A 1 97 ? -8.513 6.422 -9.090 1.00 91.25 97 MET A N 1
ATOM 804 C CA . MET A 1 97 ? -8.186 5.474 -10.171 1.00 91.25 97 MET A CA 1
ATOM 805 C C . MET A 1 97 ? -9.336 5.213 -11.142 1.00 91.25 97 MET A C 1
ATOM 807 O O . MET A 1 97 ? -9.082 4.712 -12.235 1.00 91.25 97 MET A O 1
ATOM 811 N N . MET A 1 98 ? -10.577 5.543 -10.773 1.00 86.81 98 MET A N 1
ATOM 812 C CA . MET A 1 98 ? -11.715 5.443 -11.691 1.00 86.81 98 MET A CA 1
ATOM 813 C C . MET A 1 98 ? -11.644 6.472 -12.820 1.00 86.81 98 MET A C 1
ATOM 815 O O . MET A 1 98 ? -12.278 6.273 -13.856 1.00 86.81 98 MET A O 1
ATOM 819 N N . GLU A 1 99 ? -10.853 7.536 -12.653 1.00 84.38 99 GLU A N 1
ATOM 820 C CA . GLU A 1 99 ? -10.568 8.458 -13.743 1.00 84.38 99 GLU A CA 1
ATOM 821 C C . GLU A 1 99 ? -9.752 7.754 -14.842 1.00 84.38 99 GLU A C 1
ATOM 823 O O . GLU A 1 99 ? -8.737 7.100 -14.556 1.00 84.38 99 GLU A O 1
ATOM 828 N N . PRO A 1 100 ? -10.154 7.881 -16.120 1.00 75.88 100 PRO A N 1
ATOM 829 C CA . PRO A 1 100 ? -9.464 7.227 -17.221 1.00 75.88 100 PRO A CA 1
ATOM 830 C C . PRO A 1 100 ? -7.957 7.525 -17.231 1.00 75.88 100 PRO A C 1
ATOM 832 O O . PRO A 1 100 ? -7.533 8.677 -17.190 1.00 75.88 100 PRO A O 1
ATOM 835 N N . ASN A 1 101 ? -7.146 6.471 -17.363 1.00 74.00 101 ASN A N 1
ATOM 836 C CA . ASN A 1 101 ? -5.676 6.508 -17.441 1.00 74.00 101 ASN A CA 1
ATOM 837 C C . ASN A 1 101 ? -4.923 6.940 -16.169 1.00 74.00 101 ASN A C 1
ATOM 839 O O . ASN A 1 101 ? -3.706 7.135 -16.237 1.00 74.00 101 ASN A O 1
ATOM 843 N N . PHE A 1 102 ? -5.577 7.050 -15.010 1.00 89.75 102 PHE A N 1
ATOM 844 C CA . PHE A 1 102 ? -4.864 7.361 -13.773 1.00 89.75 102 PHE A CA 1
ATOM 845 C C . PHE A 1 102 ? -4.223 6.112 -13.144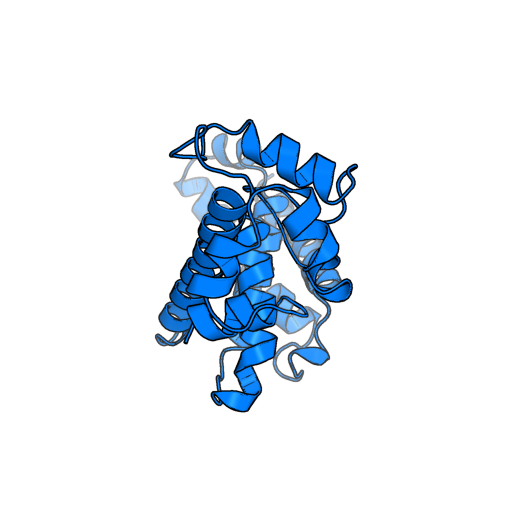 1.00 89.75 102 PHE A C 1
ATOM 847 O O . PHE A 1 102 ? -4.906 5.172 -12.743 1.00 89.75 102 PHE A O 1
ATOM 854 N N . VAL A 1 103 ? -2.892 6.119 -13.024 1.00 90.94 103 VAL A N 1
ATOM 855 C CA . VAL A 1 103 ? -2.121 5.130 -12.253 1.00 90.94 103 VAL A CA 1
ATOM 856 C C . VAL A 1 103 ? -1.475 5.857 -11.072 1.00 90.94 103 VAL A C 1
ATOM 858 O O . VAL A 1 103 ? -0.545 6.640 -11.289 1.00 90.94 103 VAL A O 1
ATOM 861 N N . PRO A 1 104 ? -1.936 5.644 -9.828 1.00 90.31 104 PRO A N 1
ATOM 862 C CA . PRO A 1 104 ? -1.375 6.318 -8.674 1.00 90.31 104 PRO A CA 1
ATOM 863 C C . PRO A 1 104 ? 0.024 5.804 -8.381 1.00 90.31 104 PRO A C 1
ATOM 865 O O . PRO A 1 104 ? 0.305 4.603 -8.432 1.00 90.31 104 PRO A O 1
ATOM 868 N N . TYR A 1 105 ? 0.875 6.740 -7.979 1.00 87.88 105 TYR A N 1
ATOM 869 C CA . TYR A 1 105 ? 2.179 6.446 -7.420 1.00 87.88 105 TYR A CA 1
ATOM 870 C C . TYR A 1 105 ? 2.077 6.339 -5.895 1.00 87.88 105 TYR A C 1
ATOM 872 O O . TYR A 1 105 ? 2.030 7.344 -5.184 1.00 87.88 105 TYR A O 1
ATOM 880 N N . VAL A 1 106 ? 2.014 5.105 -5.394 1.00 89.44 106 VAL A N 1
ATOM 881 C CA . VAL A 1 106 ? 1.922 4.805 -3.960 1.00 89.44 106 VAL A CA 1
ATOM 882 C C . VAL A 1 106 ? 3.313 4.450 -3.441 1.00 89.44 106 VAL A C 1
ATOM 884 O O . VAL A 1 106 ? 3.917 3.505 -3.930 1.00 89.44 106 VAL A O 1
ATOM 887 N N . ARG A 1 107 ? 3.829 5.211 -2.467 1.00 83.56 107 ARG A N 1
ATOM 888 C CA . ARG A 1 107 ? 5.176 5.000 -1.890 1.00 83.56 107 ARG A CA 1
ATOM 889 C C . ARG A 1 107 ? 5.169 4.137 -0.625 1.00 83.56 107 ARG A C 1
ATOM 891 O O . ARG A 1 107 ? 6.042 3.302 -0.426 1.00 83.56 107 ARG A O 1
ATOM 898 N N . GLY A 1 108 ? 4.188 4.346 0.251 1.00 85.94 108 GLY A N 1
ATOM 899 C CA . GLY A 1 108 ? 4.106 3.636 1.529 1.00 85.94 108 GLY A CA 1
ATOM 900 C C . GLY A 1 108 ? 3.602 2.203 1.360 1.00 85.94 108 GLY A C 1
ATOM 901 O O . GLY A 1 108 ? 2.699 1.951 0.562 1.00 85.94 108 GLY A O 1
ATOM 902 N N . ILE A 1 109 ? 4.137 1.262 2.143 1.00 88.50 109 ILE A N 1
ATOM 903 C CA . ILE A 1 109 ? 3.658 -0.131 2.126 1.00 88.50 109 ILE A CA 1
ATOM 904 C C . ILE A 1 109 ? 2.237 -0.249 2.676 1.00 88.50 109 ILE A C 1
ATOM 906 O O . ILE A 1 109 ? 1.435 -1.006 2.136 1.00 88.50 109 ILE A O 1
ATOM 910 N N . VAL A 1 110 ? 1.907 0.536 3.703 1.00 89.06 110 VAL A N 1
ATOM 911 C CA . VAL A 1 110 ? 0.577 0.542 4.319 1.00 89.06 110 VAL A CA 1
ATOM 912 C C . VAL A 1 110 ? -0.503 0.979 3.322 1.00 89.06 110 VAL A C 1
ATOM 914 O O . VAL A 1 110 ? -1.393 0.169 3.058 1.00 89.06 110 VAL A O 1
ATOM 917 N N . PRO A 1 111 ? -0.437 2.169 2.687 1.00 90.00 111 PRO A N 1
ATOM 918 C CA . PRO A 1 111 ? -1.431 2.547 1.681 1.00 90.00 111 PRO A CA 1
ATOM 919 C C . PRO A 1 111 ? -1.454 1.595 0.481 1.00 90.00 111 PRO A C 1
ATOM 921 O O . PRO A 1 111 ? -2.524 1.336 -0.061 1.00 90.00 111 PRO A O 1
ATOM 924 N N . PHE A 1 112 ? -0.310 1.027 0.082 1.00 91.25 112 PHE A N 1
ATOM 925 C CA . PHE A 1 112 ? -0.266 0.040 -0.998 1.00 91.25 112 PHE A CA 1
ATOM 926 C C . PHE A 1 112 ? -1.048 -1.233 -0.644 1.00 91.25 112 PHE A C 1
ATOM 928 O O . PHE A 1 112 ? -1.882 -1.684 -1.426 1.00 91.25 112 PHE A O 1
ATOM 935 N N . ARG A 1 113 ? -0.833 -1.793 0.551 1.00 89.50 113 ARG A N 1
ATOM 936 C CA . ARG A 1 113 ? -1.532 -3.005 1.005 1.00 89.50 113 ARG A CA 1
ATOM 937 C C . ARG A 1 113 ? -3.014 -2.773 1.266 1.00 89.50 113 ARG A C 1
ATOM 939 O O . ARG A 1 113 ? -3.832 -3.616 0.914 1.00 89.50 113 ARG A O 1
ATOM 946 N N . TYR A 1 114 ? -3.375 -1.638 1.855 1.00 90.56 114 TYR A N 1
ATOM 947 C CA . TYR A 1 114 ? -4.785 -1.306 2.038 1.00 90.56 114 TYR A CA 1
ATOM 948 C C . TYR A 1 114 ? -5.498 -1.118 0.696 1.00 90.56 114 TYR A C 1
ATOM 950 O O . TYR A 1 114 ? -6.611 -1.616 0.538 1.00 90.56 114 TYR A O 1
ATOM 958 N N . LEU A 1 115 ? -4.858 -0.478 -0.290 1.00 92.25 115 LEU A N 1
ATOM 959 C CA . LEU A 1 115 ? -5.399 -0.359 -1.644 1.00 92.25 115 LEU A CA 1
ATOM 960 C C . LEU A 1 115 ? -5.670 -1.732 -2.272 1.00 92.25 115 LEU A C 1
ATOM 962 O O . LEU A 1 115 ? -6.764 -1.944 -2.793 1.00 92.25 115 LEU A O 1
ATOM 966 N N . THR A 1 116 ? -4.719 -2.671 -2.202 1.00 89.19 116 THR A N 1
ATOM 967 C CA . THR A 1 116 ? -4.897 -4.006 -2.796 1.00 89.19 116 THR A CA 1
ATOM 968 C C . THR A 1 116 ? -5.984 -4.813 -2.088 1.00 89.19 116 THR A C 1
ATOM 970 O O . THR A 1 116 ? -6.828 -5.397 -2.761 1.00 89.19 116 THR A O 1
ATOM 973 N N . ILE A 1 117 ? -6.036 -4.797 -0.750 1.00 87.56 117 ILE A N 1
ATOM 974 C CA . ILE A 1 117 ? -7.081 -5.491 0.026 1.00 87.56 117 ILE A CA 1
ATOM 975 C C . ILE A 1 117 ? -8.469 -4.936 -0.304 1.00 87.56 117 ILE A C 1
ATOM 977 O O . ILE A 1 117 ? -9.400 -5.701 -0.571 1.00 87.56 117 ILE A O 1
ATOM 981 N N . ILE A 1 118 ? -8.620 -3.610 -0.285 1.00 89.31 118 ILE A N 1
ATOM 982 C CA . ILE A 1 118 ? -9.900 -2.952 -0.555 1.00 89.31 118 ILE A CA 1
ATOM 983 C C . ILE A 1 118 ? -10.346 -3.229 -1.984 1.00 89.31 118 ILE A C 1
ATOM 985 O O . ILE A 1 118 ? -11.508 -3.572 -2.193 1.00 89.31 118 ILE A O 1
ATOM 989 N N . TYR A 1 119 ? -9.441 -3.111 -2.957 1.00 90.94 119 TYR A N 1
ATOM 990 C CA . TYR A 1 119 ? -9.778 -3.381 -4.346 1.00 90.94 119 TYR A CA 1
ATOM 991 C C . TYR A 1 119 ? -10.288 -4.810 -4.528 1.00 90.94 119 TYR A C 1
ATOM 993 O O . TYR A 1 119 ? -11.403 -4.993 -5.007 1.00 90.94 119 TYR A O 1
ATOM 1001 N N . THR A 1 120 ? -9.534 -5.810 -4.065 1.00 87.12 120 THR A N 1
ATOM 1002 C CA . THR A 1 120 ? -9.929 -7.221 -4.178 1.00 87.12 120 THR A CA 1
ATOM 1003 C C . THR A 1 120 ? -11.260 -7.499 -3.474 1.00 87.12 120 THR A C 1
ATOM 1005 O O . THR A 1 120 ? -12.067 -8.273 -3.975 1.00 87.12 120 THR A O 1
ATOM 1008 N N . SER A 1 121 ? -11.536 -6.827 -2.351 1.00 84.50 121 SER A N 1
ATOM 1009 C CA . SER A 1 121 ? -12.789 -7.000 -1.598 1.00 84.50 121 SER A CA 1
ATOM 1010 C C . SER A 1 121 ? -14.007 -6.346 -2.264 1.00 84.50 121 SER A C 1
ATOM 1012 O O . SER A 1 121 ? -15.142 -6.780 -2.058 1.00 84.50 121 SER A O 1
ATOM 1014 N N . LEU A 1 122 ? -13.799 -5.265 -3.022 1.00 87.50 122 LEU A N 1
ATOM 1015 C CA . LEU A 1 122 ? -14.875 -4.468 -3.618 1.00 87.50 122 LEU A CA 1
ATOM 1016 C C . LEU A 1 122 ? -15.072 -4.719 -5.115 1.00 87.50 122 LEU A C 1
ATOM 1018 O O . LEU A 1 122 ? -16.149 -4.391 -5.612 1.00 87.50 122 LEU A O 1
ATOM 1022 N N . LYS A 1 123 ? -14.078 -5.284 -5.817 1.00 88.75 123 LYS A N 1
ATOM 1023 C CA . LYS A 1 123 ? -14.064 -5.466 -7.279 1.00 88.75 123 LYS A CA 1
ATOM 1024 C C . LYS A 1 123 ? -15.378 -6.046 -7.795 1.00 88.75 123 LYS A C 1
ATOM 1026 O O . LYS A 1 123 ? -16.037 -5.412 -8.613 1.00 88.75 123 LYS A O 1
ATOM 1031 N N . GLU A 1 124 ? -15.778 -7.205 -7.279 1.00 87.38 124 GLU A N 1
ATOM 1032 C CA . GLU A 1 124 ? -16.977 -7.920 -7.731 1.00 87.38 124 GLU A CA 1
ATOM 1033 C C . GLU A 1 124 ? -18.266 -7.193 -7.326 1.00 87.38 124 GLU A C 1
ATOM 1035 O O . GLU A 1 124 ? -19.143 -6.958 -8.153 1.00 87.38 124 GLU A O 1
ATOM 1040 N N . ASN A 1 125 ? -18.356 -6.769 -6.061 1.00 86.75 125 ASN A N 1
ATOM 1041 C CA . ASN A 1 125 ? -19.564 -6.155 -5.501 1.00 86.75 125 ASN A CA 1
ATOM 1042 C C . ASN A 1 125 ? -19.893 -4.787 -6.115 1.00 86.75 125 ASN A C 1
ATOM 1044 O O . ASN A 1 125 ? -21.062 -4.415 -6.201 1.00 86.75 125 ASN A O 1
ATOM 1048 N N . LEU A 1 126 ? -18.870 -4.021 -6.504 1.00 86.81 126 LEU A N 1
ATOM 1049 C CA . LEU A 1 126 ? -19.017 -2.689 -7.097 1.00 86.81 126 LEU A CA 1
ATOM 1050 C C . LEU A 1 126 ? -18.743 -2.673 -8.609 1.00 86.81 126 LEU A C 1
ATOM 1052 O O . LEU A 1 126 ? -18.750 -1.596 -9.202 1.00 86.81 126 LEU A O 1
ATOM 1056 N N . ASN A 1 127 ? -18.518 -3.838 -9.228 1.00 88.56 127 ASN A N 1
ATOM 1057 C CA . ASN A 1 127 ? -18.184 -3.981 -10.647 1.00 88.56 127 ASN A CA 1
ATOM 1058 C C . ASN A 1 127 ? -17.042 -3.039 -11.086 1.00 88.56 127 ASN A C 1
ATOM 1060 O O . ASN A 1 127 ? -17.137 -2.328 -12.090 1.00 88.56 127 ASN A O 1
ATOM 1064 N N . LEU A 1 128 ? -15.974 -2.984 -10.283 1.00 88.88 128 LEU A N 1
ATOM 1065 C CA . LEU A 1 128 ? -14.814 -2.139 -10.565 1.00 88.88 128 LEU A CA 1
ATOM 1066 C C . LEU A 1 128 ? -13.943 -2.810 -11.628 1.00 88.88 128 LEU A C 1
ATOM 1068 O O . LEU A 1 128 ? -13.540 -3.958 -11.467 1.00 88.88 128 LEU A O 1
ATOM 1072 N N . ASN A 1 129 ? -13.595 -2.069 -12.677 1.00 89.19 129 ASN A N 1
ATOM 1073 C CA . ASN A 1 129 ? -12.679 -2.527 -13.719 1.00 89.19 129 ASN A CA 1
ATOM 1074 C C . ASN A 1 129 ? -11.360 -1.746 -13.641 1.00 89.19 129 ASN A C 1
ATOM 1076 O O . ASN A 1 129 ? -11.121 -0.841 -14.441 1.00 89.19 129 ASN A O 1
ATOM 1080 N N . LEU A 1 130 ? -10.550 -2.044 -12.617 1.00 91.69 130 LEU A N 1
ATOM 1081 C CA . LEU A 1 130 ? -9.301 -1.327 -12.314 1.00 91.69 130 LEU A CA 1
ATOM 1082 C C . LEU A 1 130 ? -8.069 -2.246 -12.262 1.00 91.69 130 LEU A C 1
ATOM 1084 O O . LEU A 1 130 ? -7.024 -1.849 -11.743 1.00 91.69 130 LEU A O 1
ATOM 1088 N N . ASP A 1 131 ? -8.169 -3.472 -12.786 1.00 91.25 131 ASP A N 1
ATOM 1089 C CA . ASP A 1 131 ? -7.112 -4.485 -12.662 1.00 91.25 131 ASP A CA 1
ATOM 1090 C C . ASP A 1 131 ? -5.787 -3.980 -13.232 1.00 91.25 131 ASP A C 1
ATOM 1092 O O . ASP A 1 131 ? -4.749 -4.060 -12.574 1.00 91.25 131 ASP A O 1
ATOM 1096 N N . ILE A 1 132 ? -5.823 -3.381 -14.426 1.00 89.69 132 ILE A N 1
ATOM 1097 C CA . ILE A 1 132 ? -4.616 -2.865 -15.073 1.00 89.69 132 ILE A CA 1
ATOM 1098 C C . ILE A 1 132 ? -3.99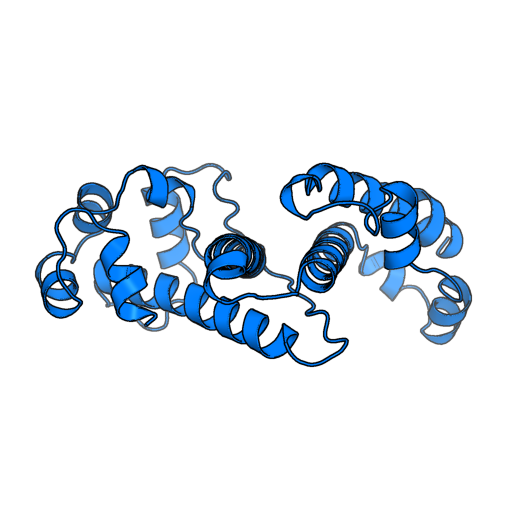3 -1.705 -14.286 1.00 89.69 132 ILE A C 1
ATOM 1100 O O . ILE A 1 132 ? -2.769 -1.609 -14.199 1.00 89.69 132 ILE A O 1
ATOM 1104 N N . GLN A 1 133 ? -4.800 -0.840 -13.665 1.00 92.69 133 GLN A N 1
ATOM 1105 C CA . GLN A 1 133 ? -4.309 0.247 -12.821 1.00 92.69 133 GLN A CA 1
ATOM 1106 C C . GLN A 1 133 ? -3.662 -0.310 -11.550 1.00 92.69 133 GLN A C 1
ATOM 1108 O O . GLN A 1 133 ? -2.584 0.142 -11.180 1.00 92.69 133 GLN A O 1
ATOM 1113 N N . ILE A 1 134 ? -4.255 -1.328 -10.921 1.00 93.44 134 ILE A N 1
ATOM 1114 C CA . ILE A 1 134 ? -3.706 -1.991 -9.726 1.00 93.44 134 ILE A CA 1
ATOM 1115 C C . ILE A 1 134 ? -2.384 -2.695 -10.044 1.00 93.44 134 ILE A C 1
ATOM 1117 O O . ILE A 1 134 ? -1.406 -2.563 -9.300 1.00 93.44 134 ILE A O 1
ATOM 1121 N N . VAL A 1 135 ? -2.316 -3.380 -11.185 1.00 93.06 135 VAL A N 1
ATOM 1122 C CA . VAL A 1 135 ? -1.085 -3.994 -11.695 1.00 93.06 135 VAL A CA 1
ATOM 1123 C C . VAL A 1 135 ? -0.011 -2.934 -11.935 1.00 93.06 135 VAL A C 1
ATOM 1125 O O . VAL A 1 135 ? 1.109 -3.073 -11.444 1.00 93.06 135 VAL A O 1
ATOM 1128 N N . ARG A 1 136 ? -0.335 -1.843 -12.639 1.00 93.94 136 ARG A N 1
ATOM 1129 C CA . ARG A 1 136 ? 0.628 -0.767 -12.923 1.00 93.94 136 ARG A CA 1
ATOM 1130 C C . ARG A 1 136 ? 1.083 -0.041 -11.665 1.00 93.94 136 ARG A C 1
ATOM 1132 O O . ARG A 1 136 ? 2.276 0.199 -11.530 1.00 93.94 136 ARG A O 1
ATOM 1139 N N . THR A 1 137 ? 0.190 0.216 -10.713 1.00 94.94 137 THR A N 1
ATOM 1140 C CA . THR A 1 137 ? 0.553 0.753 -9.395 1.00 94.94 137 THR A CA 1
ATOM 1141 C C . THR A 1 137 ? 1.494 -0.191 -8.656 1.00 94.94 137 THR A C 1
ATOM 1143 O O . THR A 1 137 ? 2.462 0.274 -8.062 1.00 94.94 137 THR A O 1
ATOM 1146 N N . SER A 1 138 ? 1.279 -1.508 -8.743 1.00 94.81 138 SER A N 1
ATOM 1147 C CA . SER A 1 138 ? 2.198 -2.501 -8.171 1.00 94.81 138 SER A CA 1
ATOM 1148 C C . SER A 1 138 ? 3.574 -2.450 -8.838 1.00 94.81 138 SER A C 1
ATOM 1150 O O . SER A 1 138 ? 4.592 -2.469 -8.150 1.00 94.81 138 SER A O 1
ATOM 1152 N N . ILE A 1 139 ? 3.623 -2.314 -10.167 1.00 96.12 139 ILE A N 1
ATOM 1153 C CA . ILE A 1 139 ? 4.876 -2.136 -10.913 1.00 96.12 139 ILE A CA 1
ATOM 1154 C C . ILE A 1 139 ? 5.618 -0.873 -10.445 1.00 96.12 139 ILE A C 1
ATOM 1156 O O . ILE A 1 139 ? 6.811 -0.946 -10.149 1.00 96.12 139 ILE A O 1
ATOM 1160 N N . SER A 1 140 ? 4.933 0.272 -10.338 1.00 95.12 140 SER A N 1
ATOM 1161 C CA . SER A 1 140 ? 5.539 1.522 -9.853 1.00 95.12 140 SER A CA 1
ATOM 1162 C C . SER A 1 140 ? 6.030 1.402 -8.412 1.00 95.12 140 SER A C 1
ATOM 1164 O O . SER A 1 140 ? 7.111 1.895 -8.097 1.00 95.12 140 SER A O 1
ATOM 1166 N N . TYR A 1 141 ? 5.243 0.746 -7.553 1.00 95.06 141 TYR A N 1
ATOM 1167 C CA . TYR A 1 141 ? 5.573 0.506 -6.150 1.00 95.06 141 TYR A CA 1
ATOM 1168 C C . TYR A 1 141 ? 6.871 -0.296 -6.015 1.00 95.06 141 TYR A C 1
ATOM 1170 O O . TYR A 1 141 ? 7.775 0.119 -5.298 1.00 95.06 141 TYR A O 1
ATOM 1178 N N . PHE A 1 142 ? 7.015 -1.410 -6.740 1.00 95.94 142 PHE A N 1
ATOM 1179 C CA . PHE A 1 142 ? 8.252 -2.195 -6.689 1.00 95.94 142 PHE A CA 1
ATOM 1180 C C . PHE A 1 142 ? 9.439 -1.462 -7.317 1.00 95.94 142 PHE A C 1
ATOM 1182 O O . PHE A 1 142 ? 10.562 -1.606 -6.839 1.00 95.94 142 PHE A O 1
ATOM 1189 N N . PHE A 1 143 ? 9.212 -0.656 -8.359 1.00 95.69 143 PHE A N 1
ATOM 1190 C CA . PHE A 1 143 ? 10.302 0.058 -9.025 1.00 95.69 143 PHE A CA 1
ATOM 1191 C C . PHE A 1 143 ? 10.910 1.128 -8.127 1.00 95.69 143 PHE A C 1
ATOM 1193 O O . PHE A 1 143 ? 12.128 1.244 -8.070 1.00 95.69 143 PHE A O 1
ATOM 1200 N N . GLU A 1 144 ? 10.075 1.853 -7.381 1.00 93.06 144 GLU A N 1
ATOM 1201 C CA . GLU A 1 144 ? 10.518 2.820 -6.372 1.00 93.06 144 GLU A CA 1
ATOM 1202 C C . GLU A 1 144 ? 11.504 2.205 -5.379 1.00 93.06 144 GLU A C 1
ATOM 1204 O O . GLU A 1 144 ? 12.549 2.788 -5.110 1.00 93.06 144 GLU A O 1
ATOM 1209 N N . ARG A 1 145 ? 11.230 0.981 -4.924 1.00 91.44 145 ARG A N 1
ATOM 1210 C CA . ARG A 1 145 ? 12.034 0.314 -3.893 1.00 91.44 145 ARG A CA 1
ATOM 1211 C C . ARG A 1 145 ? 13.409 -0.133 -4.369 1.00 91.44 145 ARG A C 1
ATOM 1213 O O . ARG A 1 145 ? 14.289 -0.368 -3.543 1.00 91.44 145 ARG A O 1
ATOM 1220 N N . VAL A 1 146 ? 13.579 -0.309 -5.676 1.00 94.38 146 VAL A N 1
ATOM 1221 C CA . VAL A 1 146 ? 14.865 -0.685 -6.281 1.00 94.38 146 VAL A CA 1
ATOM 1222 C C . VAL A 1 146 ? 15.583 0.511 -6.899 1.00 94.38 146 VAL A C 1
ATOM 1224 O O . VAL A 1 146 ? 16.733 0.373 -7.310 1.00 94.38 146 VAL A O 1
ATOM 1227 N N . PHE A 1 147 ? 14.926 1.669 -6.975 1.00 93.62 147 PHE A N 1
ATOM 1228 C CA . PHE A 1 147 ? 15.446 2.858 -7.628 1.00 93.62 147 PHE A CA 1
ATOM 1229 C C . PHE A 1 147 ? 16.580 3.496 -6.818 1.00 93.62 147 PHE A C 1
ATOM 1231 O O . PHE A 1 147 ? 16.404 3.893 -5.668 1.00 93.62 147 PHE A O 1
ATOM 1238 N N . ASP A 1 148 ? 17.750 3.647 -7.438 1.00 93.44 148 ASP A N 1
ATOM 1239 C CA . ASP A 1 148 ? 18.889 4.328 -6.825 1.00 93.44 148 ASP A CA 1
ATOM 1240 C C . ASP A 1 148 ? 18.831 5.837 -7.095 1.00 93.44 148 ASP A C 1
ATOM 1242 O O . ASP A 1 148 ? 19.244 6.336 -8.146 1.00 93.44 148 ASP A O 1
ATOM 1246 N N . HIS A 1 149 ? 18.304 6.574 -6.117 1.00 91.62 149 HIS A N 1
ATOM 1247 C CA . HIS A 1 149 ? 18.238 8.032 -6.170 1.00 91.62 149 HIS A CA 1
ATOM 1248 C C . HIS A 1 149 ? 19.620 8.697 -6.204 1.00 91.62 149 HIS A C 1
ATOM 1250 O O . HIS A 1 149 ? 19.747 9.762 -6.809 1.00 91.62 149 HIS A O 1
ATOM 1256 N N . ASN A 1 150 ? 20.642 8.087 -5.594 1.00 92.88 150 ASN A N 1
ATOM 1257 C CA . ASN A 1 150 ? 21.986 8.660 -5.560 1.00 92.88 150 ASN A CA 1
ATOM 1258 C C . ASN A 1 150 ? 22.617 8.583 -6.949 1.00 92.88 150 ASN A C 1
ATOM 1260 O O . ASN A 1 150 ? 23.067 9.604 -7.461 1.00 92.88 150 ASN A O 1
ATOM 1264 N N . LEU A 1 151 ? 22.533 7.416 -7.599 1.00 91.19 151 LEU A N 1
ATOM 1265 C CA . LEU A 1 151 ? 23.007 7.228 -8.974 1.00 91.19 151 LEU A CA 1
ATOM 1266 C C . LEU A 1 151 ? 22.401 8.262 -9.932 1.00 91.19 151 LEU A C 1
ATOM 1268 O O . LEU A 1 151 ? 23.104 8.855 -10.743 1.00 91.19 151 LEU A O 1
ATOM 1272 N N . VAL A 1 152 ? 21.087 8.483 -9.848 1.00 91.81 152 VAL A N 1
ATOM 1273 C CA . VAL A 1 152 ? 20.402 9.419 -10.752 1.00 91.81 152 VAL A CA 1
ATOM 1274 C C . VAL A 1 152 ? 20.738 10.875 -10.426 1.00 91.81 152 VAL A C 1
ATOM 1276 O O . VAL A 1 152 ? 20.784 11.697 -11.336 1.00 91.81 152 VAL A O 1
ATOM 1279 N N . SER A 1 153 ? 21.016 11.204 -9.160 1.00 92.75 153 SER A N 1
ATOM 1280 C CA . SER A 1 153 ? 21.375 12.571 -8.753 1.00 92.75 153 SER A CA 1
ATOM 1281 C C . SER A 1 153 ? 22.718 13.058 -9.311 1.00 92.75 153 SER A C 1
ATOM 1283 O O . SER A 1 153 ? 22.943 14.265 -9.388 1.00 92.75 153 SER A O 1
ATOM 1285 N N . GLU A 1 154 ? 23.589 12.137 -9.730 1.00 93.44 154 GLU A N 1
ATOM 1286 C CA . GLU A 1 154 ? 24.894 12.440 -10.328 1.00 93.44 154 GLU A CA 1
ATOM 1287 C C . GLU A 1 154 ? 24.809 12.754 -11.833 1.00 93.44 154 GLU A C 1
ATOM 1289 O O . GLU A 1 154 ? 25.766 13.267 -12.414 1.00 93.44 154 GLU A O 1
ATOM 1294 N N . ILE A 1 155 ? 23.665 12.481 -12.470 1.00 94.38 155 ILE A N 1
ATOM 1295 C CA . ILE A 1 155 ? 23.456 12.632 -13.913 1.00 94.38 155 ILE A CA 1
ATOM 1296 C C . ILE A 1 155 ? 22.656 13.911 -14.173 1.00 94.38 155 ILE A C 1
ATOM 1298 O O . ILE A 1 155 ? 21.657 14.195 -13.510 1.00 94.38 155 ILE A O 1
ATOM 1302 N N . SER A 1 156 ? 23.070 14.702 -15.167 1.00 95.19 156 SER A N 1
ATOM 1303 C CA . SER A 1 156 ? 22.320 15.909 -15.531 1.00 95.19 156 SER A CA 1
ATOM 1304 C C . SER A 1 156 ? 20.928 15.558 -16.073 1.00 95.19 156 SER A C 1
ATOM 1306 O O . SER A 1 156 ? 20.738 14.527 -16.713 1.00 95.19 156 SER A O 1
ATOM 1308 N N . TYR A 1 157 ? 19.942 16.436 -15.875 1.00 94.12 157 TYR A N 1
ATOM 1309 C CA . TYR A 1 157 ? 18.563 16.176 -16.307 1.00 94.12 157 TYR A CA 1
ATOM 1310 C C . TYR A 1 157 ? 18.445 15.805 -17.799 1.00 94.12 157 TYR A C 1
ATOM 1312 O O . TYR A 1 157 ? 17.757 14.846 -18.140 1.00 94.12 157 TYR A O 1
ATOM 1320 N N . ASN A 1 158 ? 19.139 16.525 -18.688 1.00 96.56 158 ASN A N 1
ATOM 1321 C CA . ASN A 1 158 ? 19.080 16.256 -20.130 1.00 96.56 158 ASN A CA 1
ATOM 1322 C C . ASN A 1 158 ? 19.721 14.907 -20.485 1.00 96.56 158 ASN A C 1
ATOM 1324 O O . ASN A 1 158 ? 19.140 14.138 -21.245 1.00 96.56 158 ASN A O 1
ATOM 1328 N N . GLU A 1 159 ? 20.874 14.596 -19.891 1.00 96.00 159 GLU A N 1
ATOM 1329 C CA . GLU A 1 159 ? 21.544 13.307 -20.085 1.00 96.00 159 GLU A CA 1
ATOM 1330 C C . GLU A 1 159 ? 20.686 12.147 -19.561 1.00 96.00 159 GLU A C 1
ATOM 1332 O O . GLU A 1 159 ? 20.556 11.113 -20.216 1.00 96.00 159 GLU A O 1
ATOM 1337 N N . TYR A 1 160 ? 20.036 12.336 -18.410 1.00 95.69 160 TYR A N 1
ATOM 1338 C CA . TYR A 1 160 ? 19.092 11.370 -17.866 1.00 95.69 160 TYR A CA 1
ATOM 1339 C C . TYR A 1 160 ? 17.959 11.094 -18.859 1.00 95.69 160 TYR A C 1
ATOM 1341 O O . TYR A 1 160 ? 17.711 9.929 -19.175 1.00 95.69 160 TYR A O 1
ATOM 1349 N N . LEU A 1 161 ? 17.316 12.140 -19.400 1.00 95.12 161 LEU A N 1
ATOM 1350 C CA . LEU A 1 161 ? 16.241 11.999 -20.389 1.00 95.12 161 LEU A CA 1
ATOM 1351 C C . LEU A 1 161 ? 16.686 11.221 -21.631 1.00 95.12 161 LEU A C 1
ATOM 1353 O O . LEU A 1 161 ? 15.953 10.343 -22.089 1.00 95.12 161 LEU A O 1
ATOM 1357 N N . GLU A 1 162 ? 17.875 11.509 -22.161 1.00 95.94 162 GLU A N 1
ATOM 1358 C CA . GLU A 1 162 ? 18.432 10.794 -23.313 1.00 95.94 162 GLU A CA 1
ATOM 1359 C C . GLU A 1 162 ? 18.661 9.309 -23.002 1.00 95.94 162 GLU A C 1
ATOM 1361 O O . GLU A 1 162 ? 18.240 8.443 -23.775 1.00 95.94 162 GLU A O 1
ATOM 1366 N N . LYS A 1 163 ? 19.255 9.001 -21.841 1.00 94.81 163 LYS A N 1
ATOM 1367 C CA . LYS A 1 163 ? 19.534 7.625 -21.401 1.00 94.81 163 LYS A CA 1
ATOM 1368 C C . LYS A 1 163 ? 18.252 6.815 -21.191 1.00 94.81 163 LYS A C 1
ATOM 1370 O O . LYS A 1 163 ? 18.185 5.651 -21.598 1.00 94.81 163 LYS A O 1
ATOM 1375 N N . ILE A 1 164 ? 17.207 7.404 -20.606 1.00 94.44 164 ILE A N 1
ATOM 1376 C CA . ILE A 1 164 ? 15.945 6.687 -20.355 1.00 94.44 164 ILE A CA 1
ATOM 1377 C C . ILE A 1 164 ? 15.005 6.647 -21.566 1.00 94.44 164 ILE A C 1
ATOM 1379 O O . ILE A 1 164 ? 14.028 5.895 -21.550 1.00 94.44 164 ILE A O 1
ATOM 1383 N N . ASN A 1 165 ? 15.275 7.423 -22.619 1.00 94.69 165 ASN A N 1
ATOM 1384 C CA . ASN A 1 165 ? 14.374 7.553 -23.760 1.00 94.69 165 ASN A CA 1
ATOM 1385 C C . ASN A 1 165 ? 14.038 6.193 -24.402 1.00 94.69 165 ASN A C 1
ATOM 1387 O O . ASN A 1 165 ? 14.913 5.384 -24.719 1.00 94.69 165 ASN A O 1
ATOM 1391 N N . GLY A 1 166 ? 12.750 5.926 -24.613 1.00 93.56 166 GLY A N 1
ATOM 1392 C CA . GLY A 1 166 ? 12.262 4.669 -25.185 1.00 93.56 166 GLY A CA 1
ATOM 1393 C C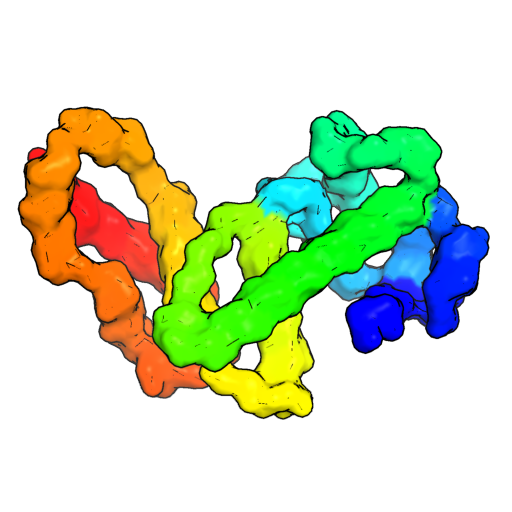 . GLY A 1 166 ? 12.272 3.466 -24.233 1.00 93.56 166 GLY A C 1
ATOM 1394 O O . GLY A 1 166 ? 11.843 2.385 -24.637 1.00 93.56 166 GLY A O 1
ATOM 1395 N N . LEU A 1 167 ? 12.718 3.613 -22.978 1.00 95.31 167 LEU A N 1
ATOM 1396 C CA . LEU A 1 167 ? 12.448 2.608 -21.952 1.00 95.31 167 LEU A CA 1
ATOM 1397 C C . LEU A 1 167 ? 10.964 2.639 -21.572 1.00 95.31 167 LEU A C 1
ATOM 1399 O O . LEU A 1 167 ? 10.373 3.699 -21.379 1.00 95.31 167 LEU A O 1
ATOM 1403 N N . SER A 1 168 ? 10.364 1.461 -21.420 1.00 95.25 168 SER A N 1
ATOM 1404 C CA . SER A 1 168 ? 8.992 1.329 -20.934 1.00 95.25 168 SER A CA 1
ATOM 1405 C C . SER A 1 168 ? 8.911 0.198 -19.920 1.00 95.25 168 SER A C 1
ATOM 1407 O O . SER A 1 168 ? 8.862 -0.976 -20.284 1.00 95.25 168 SER A O 1
ATOM 1409 N N . LEU A 1 169 ? 8.917 0.569 -18.638 1.00 95.88 169 LEU A N 1
ATOM 1410 C CA . LEU A 1 169 ? 8.818 -0.375 -17.527 1.00 95.88 169 LEU A CA 1
ATOM 1411 C C . LEU A 1 169 ? 7.504 -1.165 -17.584 1.00 95.88 169 LEU A C 1
ATOM 1413 O O . LEU A 1 169 ? 7.533 -2.390 -17.512 1.00 95.88 169 LEU A O 1
ATOM 1417 N N . TYR A 1 170 ? 6.364 -0.479 -17.744 1.00 95.19 170 TYR A N 1
ATOM 1418 C CA . TYR A 1 170 ? 5.061 -1.148 -17.790 1.00 95.19 170 TYR A CA 1
ATOM 1419 C C . TYR A 1 170 ? 4.999 -2.154 -18.929 1.00 95.19 170 TYR A C 1
ATOM 1421 O O . TYR A 1 170 ? 4.728 -3.318 -18.670 1.00 95.19 170 TYR A O 1
ATOM 1429 N N . LYS A 1 171 ? 5.363 -1.749 -20.152 1.00 95.75 171 LYS A N 1
ATOM 1430 C CA . LYS A 1 171 ? 5.370 -2.658 -21.301 1.00 95.75 171 LYS A CA 1
ATOM 1431 C C . LYS A 1 171 ? 6.294 -3.855 -21.078 1.00 95.75 171 LYS A C 1
ATOM 1433 O O . LYS A 1 171 ? 5.900 -4.980 -21.351 1.00 95.75 171 LYS A O 1
ATOM 1438 N N . TYR A 1 172 ? 7.498 -3.631 -20.545 1.00 96.94 172 TYR A N 1
ATOM 1439 C CA . TYR A 1 172 ? 8.438 -4.716 -20.259 1.00 96.94 172 TYR A CA 1
ATOM 1440 C C . TYR A 1 172 ? 7.828 -5.771 -19.328 1.00 96.94 172 TYR A C 1
ATOM 1442 O O . TYR A 1 172 ? 7.925 -6.965 -19.602 1.00 96.94 172 TYR A O 1
ATOM 1450 N N . VAL A 1 173 ? 7.19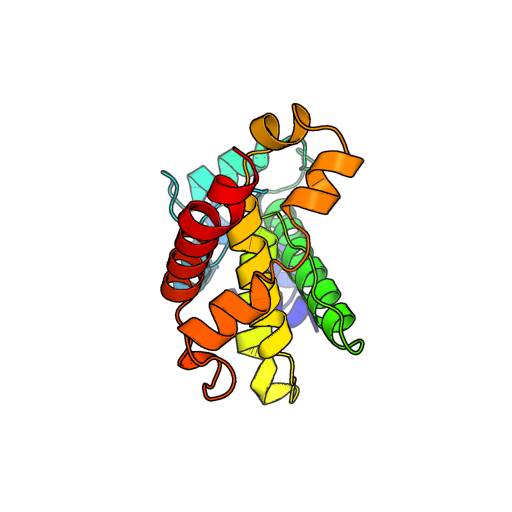6 -5.339 -18.232 1.00 97.00 173 VAL A N 1
ATOM 1451 C CA . VAL A 1 173 ? 6.599 -6.256 -17.252 1.00 97.00 173 VAL A CA 1
ATOM 1452 C C . VAL A 1 173 ? 5.311 -6.890 -17.791 1.00 97.00 173 VAL A C 1
ATOM 1454 O O . VAL A 1 173 ? 5.120 -8.096 -17.626 1.00 97.00 173 VAL A O 1
ATOM 1457 N N . GLU A 1 174 ? 4.462 -6.108 -18.463 1.00 95.50 174 GLU A N 1
ATOM 1458 C CA . GLU A 1 174 ? 3.213 -6.557 -19.094 1.00 95.50 174 GLU A CA 1
ATOM 1459 C C . GLU A 1 174 ? 3.469 -7.655 -20.132 1.00 95.50 174 GLU A C 1
ATOM 1461 O O . GLU A 1 174 ? 2.846 -8.716 -20.057 1.00 95.50 174 GLU A O 1
ATOM 1466 N N . ASP A 1 175 ? 4.431 -7.446 -21.034 1.00 95.12 175 ASP A N 1
ATOM 1467 C CA . ASP A 1 175 ? 4.801 -8.412 -22.070 1.00 95.12 175 ASP A CA 1
ATOM 1468 C C . ASP A 1 175 ? 5.438 -9.667 -21.441 1.00 95.12 175 ASP A C 1
ATOM 1470 O O . ASP A 1 175 ? 5.045 -10.796 -21.747 1.00 95.12 175 ASP A O 1
ATOM 1474 N N . ALA A 1 176 ? 6.379 -9.490 -20.502 1.00 94.56 176 ALA A N 1
ATOM 1475 C CA . ALA A 1 176 ? 7.117 -10.596 -19.880 1.00 94.56 176 ALA A CA 1
ATOM 1476 C C . ALA A 1 176 ? 6.246 -11.539 -19.035 1.00 94.56 176 ALA A C 1
ATOM 1478 O O . ALA A 1 176 ? 6.634 -12.689 -18.804 1.00 94.56 176 ALA A O 1
ATOM 1479 N N . LEU A 1 177 ? 5.106 -11.056 -18.535 1.00 94.19 177 LEU A N 1
ATOM 1480 C CA . LEU A 1 177 ? 4.156 -11.840 -17.743 1.00 94.19 177 LEU A CA 1
ATOM 1481 C C . LEU A 1 177 ? 2.838 -12.114 -18.480 1.00 94.19 177 LEU A C 1
ATOM 1483 O O . LEU A 1 177 ? 1.981 -12.804 -17.923 1.00 94.19 177 LEU A O 1
ATOM 1487 N N . SER A 1 178 ? 2.694 -11.614 -19.714 1.00 92.69 178 SER A N 1
ATOM 1488 C CA . SER A 1 178 ? 1.471 -11.702 -20.523 1.00 92.69 178 SER A CA 1
ATOM 1489 C C . SER A 1 178 ? 0.231 -11.199 -19.771 1.00 92.69 178 SER A C 1
ATOM 1491 O O . SER A 1 178 ? -0.819 -11.836 -19.800 1.00 92.69 178 SER A O 1
ATOM 1493 N N . LEU A 1 179 ? 0.362 -10.061 -19.076 1.00 89.81 179 LEU A N 1
ATOM 1494 C CA . LEU A 1 179 ? -0.644 -9.569 -18.118 1.00 89.81 179 LEU A CA 1
ATOM 1495 C C . LEU A 1 179 ? -1.989 -9.226 -18.762 1.00 89.81 179 LEU A C 1
ATOM 1497 O O . LEU A 1 179 ? -3.012 -9.323 -18.103 1.00 89.81 179 LEU A O 1
ATOM 1501 N N . LEU A 1 180 ? -2.005 -8.873 -20.050 1.00 83.75 180 LEU A N 1
ATOM 1502 C CA . LEU A 1 180 ? -3.242 -8.573 -20.781 1.00 83.75 180 LEU A CA 1
ATOM 1503 C C . LEU A 1 180 ? -4.146 -9.800 -20.991 1.00 83.75 180 LEU A C 1
ATOM 1505 O O . LEU A 1 180 ? -5.308 -9.634 -21.342 1.00 83.75 180 LEU A O 1
ATOM 1509 N N . ASN A 1 181 ? -3.616 -11.010 -20.795 1.00 86.56 181 ASN A N 1
ATOM 1510 C CA . ASN A 1 181 ? -4.341 -12.270 -20.973 1.00 86.56 181 ASN A CA 1
ATOM 1511 C C . ASN A 1 181 ? -4.656 -12.955 -19.635 1.00 86.56 181 ASN A C 1
ATOM 1513 O O . ASN A 1 181 ? -4.943 -14.150 -19.635 1.00 86.56 181 ASN A O 1
ATOM 1517 N N . LYS A 1 182 ? -4.511 -12.241 -18.513 1.00 87.94 182 LYS A N 1
ATOM 1518 C CA . LYS A 1 182 ? -4.664 -12.789 -17.166 1.00 87.94 182 LYS A CA 1
ATOM 1519 C C . LYS A 1 182 ? -5.674 -11.999 -16.358 1.00 87.94 182 LYS A C 1
ATOM 1521 O O . LYS A 1 182 ? -5.673 -10.769 -16.398 1.00 87.94 182 LYS A O 1
ATOM 1526 N N . GLU A 1 183 ? -6.451 -12.719 -15.569 1.00 86.56 183 GLU A N 1
ATOM 1527 C CA . GLU A 1 183 ? -7.218 -12.146 -14.471 1.00 86.56 183 GLU A CA 1
ATOM 1528 C C . GLU A 1 183 ? -6.290 -11.794 -13.297 1.00 86.56 183 GLU A C 1
ATOM 1530 O O . GLU A 1 183 ? -5.174 -12.304 -13.166 1.00 86.56 183 GLU A O 1
ATOM 1535 N N . LEU A 1 184 ? -6.733 -10.879 -12.430 1.00 84.94 184 LEU A N 1
ATOM 1536 C CA . LEU A 1 184 ? -5.910 -10.361 -11.330 1.00 84.94 184 LEU A CA 1
ATOM 1537 C C . LEU A 1 184 ? -5.436 -11.451 -10.354 1.00 84.94 184 LEU A C 1
ATOM 1539 O O . LEU A 1 184 ? -4.316 -11.382 -9.851 1.00 84.94 184 LEU A O 1
ATOM 1543 N N . ASP A 1 185 ? -6.275 -12.444 -10.077 1.00 84.88 185 ASP A N 1
ATOM 1544 C CA . ASP A 1 185 ? -5.982 -13.565 -9.178 1.00 84.88 185 ASP A CA 1
ATOM 1545 C C . ASP A 1 185 ? -4.914 -14.521 -9.741 1.00 84.88 185 ASP A C 1
ATOM 1547 O O . ASP A 1 185 ? -4.222 -15.200 -8.981 1.00 84.88 185 ASP A O 1
ATOM 1551 N N . GLU A 1 186 ? -4.694 -14.503 -11.057 1.00 86.50 186 GLU A N 1
ATOM 1552 C CA . GLU A 1 186 ? -3.614 -15.230 -11.734 1.00 86.50 186 GLU A CA 1
ATOM 1553 C C . GLU A 1 186 ? -2.266 -14.479 -11.701 1.00 86.50 186 GLU A C 1
ATOM 1555 O O . GLU A 1 186 ? -1.230 -15.003 -12.142 1.00 86.50 186 GLU A O 1
ATOM 1560 N N . ILE A 1 187 ? -2.251 -13.234 -11.207 1.00 88.75 187 ILE A N 1
ATOM 1561 C CA . ILE A 1 187 ? -1.074 -12.362 -11.197 1.00 88.75 187 ILE A CA 1
ATOM 1562 C C . ILE A 1 187 ? -0.410 -12.382 -9.818 1.00 88.75 187 ILE A C 1
ATOM 1564 O O . ILE A 1 187 ? -0.910 -11.866 -8.822 1.00 88.75 187 ILE A O 1
ATOM 1568 N N . SER A 1 188 ? 0.810 -12.919 -9.765 1.00 91.06 188 SER A N 1
ATOM 1569 C CA . SER A 1 188 ? 1.616 -12.918 -8.545 1.00 91.06 188 SER A CA 1
ATOM 1570 C C . SER A 1 188 ? 2.380 -11.602 -8.373 1.00 91.06 188 SER A C 1
ATOM 1572 O O . SER A 1 188 ? 3.246 -11.271 -9.188 1.00 91.06 188 SER A O 1
ATOM 1574 N N . LEU A 1 189 ? 2.168 -10.906 -7.248 1.00 90.88 189 LEU A N 1
ATOM 1575 C CA . LEU A 1 189 ? 2.971 -9.731 -6.872 1.00 90.88 189 LEU A CA 1
ATOM 1576 C C . LEU A 1 189 ? 4.476 -10.037 -6.843 1.00 90.88 189 LEU A C 1
ATOM 1578 O O . LEU A 1 189 ? 5.281 -9.202 -7.245 1.00 90.88 189 LEU A O 1
ATOM 1582 N N . ARG A 1 190 ? 4.869 -11.254 -6.441 1.00 93.50 190 ARG A N 1
ATOM 1583 C CA . ARG A 1 190 ? 6.278 -11.670 -6.451 1.00 93.50 190 ARG A CA 1
ATOM 1584 C C . ARG A 1 190 ? 6.837 -11.780 -7.869 1.00 93.50 190 ARG A C 1
ATOM 1586 O O . ARG A 1 190 ? 8.005 -11.474 -8.087 1.00 93.50 190 ARG A O 1
ATOM 1593 N N . GLN A 1 191 ? 6.032 -12.216 -8.837 1.00 95.12 191 GLN A N 1
ATOM 1594 C CA . GLN A 1 191 ? 6.461 -12.240 -10.236 1.00 95.12 191 GLN A CA 1
ATOM 1595 C C . GLN A 1 191 ? 6.628 -10.823 -10.789 1.00 95.12 191 GLN A C 1
ATOM 1597 O O . GLN A 1 191 ? 7.604 -10.582 -11.495 1.00 95.12 191 GLN A O 1
ATOM 1602 N N . ILE A 1 192 ? 5.731 -9.891 -10.439 1.00 96.44 192 ILE A N 1
ATOM 1603 C CA . ILE A 1 192 ? 5.878 -8.472 -10.798 1.00 96.44 192 ILE A CA 1
ATOM 1604 C C . ILE A 1 192 ? 7.195 -7.927 -10.241 1.00 96.44 192 ILE A C 1
ATOM 1606 O O . ILE A 1 192 ? 8.018 -7.441 -11.011 1.00 96.44 192 ILE A O 1
ATOM 1610 N N . ASP A 1 193 ? 7.418 -8.071 -8.935 1.00 96.88 193 ASP A N 1
ATOM 1611 C CA . ASP A 1 193 ? 8.629 -7.629 -8.234 1.00 96.88 193 ASP A CA 1
ATOM 1612 C C . ASP A 1 193 ? 9.915 -8.144 -8.911 1.00 96.88 193 ASP A C 1
ATOM 1614 O O . ASP A 1 193 ? 10.782 -7.370 -9.319 1.00 96.88 193 ASP A O 1
ATOM 1618 N N . LEU A 1 194 ? 9.981 -9.451 -9.190 1.00 97.56 194 LEU A N 1
ATOM 1619 C CA . LEU A 1 194 ? 11.114 -10.058 -9.898 1.00 97.56 194 LEU A CA 1
ATOM 1620 C C . LEU A 1 194 ? 11.338 -9.477 -11.303 1.00 97.56 194 LEU A C 1
ATOM 1622 O O . LEU A 1 194 ? 12.484 -9.326 -11.732 1.00 97.56 194 LEU A O 1
ATOM 1626 N N . ARG A 1 195 ? 10.272 -9.169 -12.050 1.00 97.94 195 ARG A N 1
ATOM 1627 C CA . ARG A 1 195 ? 10.397 -8.569 -13.390 1.00 97.94 195 ARG A CA 1
ATOM 1628 C C . ARG A 1 195 ? 10.802 -7.106 -13.334 1.00 97.94 195 ARG A C 1
ATOM 1630 O O . ARG A 1 195 ? 11.578 -6.673 -14.185 1.00 97.94 195 ARG A O 1
ATOM 1637 N N . VAL A 1 196 ? 10.339 -6.373 -12.330 1.00 98.12 196 VAL A N 1
ATOM 1638 C CA . VAL A 1 196 ? 10.772 -5.002 -12.061 1.00 98.12 196 VAL A CA 1
ATOM 1639 C C . VAL A 1 196 ? 12.264 -4.966 -11.732 1.00 98.12 196 VAL A C 1
ATOM 1641 O O . VAL A 1 196 ? 13.001 -4.192 -12.342 1.00 98.12 196 VAL A O 1
ATOM 1644 N N . GLU A 1 197 ? 12.741 -5.856 -10.858 1.00 97.88 197 GLU A N 1
ATOM 1645 C CA . GLU A 1 197 ? 14.172 -5.993 -10.564 1.00 97.88 197 GLU A CA 1
ATOM 1646 C C . GLU A 1 197 ? 15.000 -6.300 -11.821 1.00 97.88 197 GLU A C 1
ATOM 1648 O O . GLU A 1 197 ? 16.083 -5.742 -12.015 1.00 97.88 197 GLU A O 1
ATOM 1653 N N . GLN A 1 198 ? 14.509 -7.196 -12.683 1.00 97.88 198 GLN A N 1
ATOM 1654 C CA . GLN A 1 198 ? 15.184 -7.547 -13.934 1.00 97.88 198 GLN A CA 1
ATOM 1655 C C . GLN A 1 198 ? 15.238 -6.368 -14.903 1.00 97.88 198 GLN A C 1
ATOM 1657 O O . GLN A 1 198 ? 16.298 -6.111 -15.472 1.00 97.88 198 GLN A O 1
ATOM 1662 N N . PHE A 1 199 ? 14.136 -5.633 -15.071 1.00 98.25 199 PHE A N 1
ATOM 1663 C CA . PHE A 1 199 ? 14.122 -4.405 -15.864 1.00 98.25 199 PHE A CA 1
ATOM 1664 C C . PHE A 1 199 ? 15.142 -3.398 -15.329 1.00 98.25 199 PHE A C 1
ATOM 1666 O O . PHE A 1 199 ? 15.943 -2.855 -16.092 1.00 98.25 199 PHE A O 1
ATOM 1673 N N . TYR A 1 200 ? 15.146 -3.185 -14.011 1.00 97.62 200 TYR A N 1
ATOM 1674 C CA . TYR A 1 200 ? 16.055 -2.249 -13.366 1.00 97.62 200 TYR A CA 1
ATOM 1675 C C . TYR A 1 200 ? 17.520 -2.614 -13.642 1.00 97.62 200 TYR A C 1
ATOM 1677 O O . TYR A 1 200 ? 18.292 -1.788 -14.126 1.00 97.62 200 TYR A O 1
ATOM 1685 N N . LYS A 1 201 ? 17.892 -3.879 -13.427 1.00 96.75 201 LYS A N 1
ATOM 1686 C CA . LYS A 1 201 ? 19.270 -4.361 -13.603 1.00 96.75 201 LYS A CA 1
ATOM 1687 C C . LYS A 1 201 ? 19.706 -4.404 -15.070 1.00 96.75 201 LYS A C 1
ATOM 1689 O O . LYS A 1 201 ? 20.820 -3.991 -15.379 1.00 96.75 201 LYS A O 1
ATOM 1694 N N . ASN A 1 202 ? 18.844 -4.888 -15.964 1.00 96.44 202 ASN A N 1
ATOM 1695 C CA . ASN A 1 202 ? 19.238 -5.260 -17.328 1.00 96.44 202 ASN A CA 1
ATOM 1696 C C . ASN A 1 202 ? 18.928 -4.191 -18.381 1.00 96.44 202 ASN A C 1
ATOM 1698 O O . ASN A 1 202 ? 19.521 -4.218 -19.455 1.00 96.44 202 ASN A O 1
ATOM 1702 N N . ALA A 1 203 ? 17.994 -3.278 -18.108 1.00 95.56 203 ALA A N 1
ATOM 1703 C CA . ALA A 1 203 ? 17.612 -2.223 -19.045 1.00 95.56 203 ALA A CA 1
ATOM 1704 C C . ALA A 1 203 ? 17.922 -0.834 -18.484 1.00 95.56 203 ALA A C 1
ATOM 1706 O O . ALA A 1 203 ? 18.584 -0.045 -19.152 1.00 95.56 203 ALA A O 1
ATOM 1707 N N . PHE A 1 204 ? 17.481 -0.539 -17.260 1.00 96.44 204 PHE A N 1
ATOM 1708 C CA . PHE A 1 204 ? 17.616 0.798 -16.680 1.00 96.44 204 PHE A CA 1
ATOM 1709 C C . PHE A 1 204 ? 19.074 1.121 -16.316 1.00 96.44 204 PHE A C 1
ATOM 1711 O O . PHE A 1 204 ? 19.664 2.036 -16.889 1.00 96.44 204 PHE A O 1
ATOM 1718 N N . LEU A 1 205 ? 19.703 0.320 -15.448 1.00 95.06 205 LEU A N 1
ATOM 1719 C CA . LEU A 1 205 ? 21.086 0.537 -15.005 1.00 95.06 205 LEU A CA 1
ATOM 1720 C C . LEU A 1 205 ? 22.109 0.463 -16.142 1.00 95.06 205 LEU A C 1
ATOM 1722 O O . LEU A 1 205 ? 23.101 1.185 -16.113 1.00 95.06 205 LEU A O 1
ATOM 1726 N N . VAL A 1 206 ? 21.873 -0.393 -17.140 1.00 94.62 206 VAL A N 1
ATOM 1727 C CA . VAL A 1 206 ? 22.764 -0.536 -18.304 1.00 94.62 206 VAL A CA 1
ATOM 1728 C C . VAL A 1 206 ? 22.855 0.760 -19.104 1.00 94.62 206 VAL A C 1
ATOM 1730 O O . VAL A 1 206 ? 23.915 1.058 -19.638 1.00 94.62 206 VAL A O 1
ATOM 1733 N N . ARG A 1 207 ? 21.769 1.535 -19.180 1.00 93.00 207 ARG A N 1
ATOM 1734 C CA . ARG A 1 207 ? 21.769 2.824 -19.883 1.00 93.00 207 ARG A CA 1
ATOM 1735 C C . ARG A 1 207 ? 22.282 3.981 -19.031 1.00 93.00 207 ARG A C 1
ATOM 1737 O O . ARG A 1 207 ? 22.730 4.985 -19.578 1.00 93.00 207 ARG A O 1
ATOM 1744 N N . LEU A 1 208 ? 22.169 3.866 -17.708 1.00 89.00 208 LEU A N 1
ATOM 1745 C CA . LEU A 1 208 ? 22.594 4.908 -16.773 1.00 89.00 208 LEU A CA 1
ATOM 1746 C C . LEU A 1 208 ? 24.101 4.932 -16.546 1.00 89.00 208 LEU A C 1
ATOM 1748 O O . LEU A 1 208 ? 24.653 6.019 -16.396 1.00 89.00 208 LEU A O 1
ATOM 1752 N N . LYS A 1 209 ? 24.756 3.771 -16.593 1.00 82.44 209 LYS A N 1
ATOM 1753 C CA . LYS A 1 209 ? 26.221 3.667 -16.658 1.00 82.44 209 LYS A CA 1
ATOM 1754 C C . LYS A 1 209 ? 26.762 4.119 -18.016 1.00 82.44 209 LYS A C 1
ATOM 1756 O O . LYS A 1 209 ? 27.968 4.422 -18.064 1.00 82.44 209 LYS A O 1
#